Protein AF-A0A7W1UMK0-F1 (afdb_monomer)

Radius of gyration: 48.22 Å; Cα contacts (8 Å, |Δi|>4): 478; chains: 1; bounding box: 108×52×134 Å

Mean predicted aligned error: 12.96 Å

Foldseek 3Di:
DDPDPPCPPVPDFFKAKFKEWAQDPVRFTWIWIWIWGDDPPDIDTPDTDTGDRDLVCCLVVFALLHAYQYEYHYPQKDKDFDFDDPPQDPVNVVCRRPNPDDPVQKWWWWFDDPDPRTIIIIGGCVSVVVVVVSQVVPSSYQHQFYAYDLQLLLQQLVQFDVVCCDPQWHFADQWIFRHDPSHTPDTDGHPDGDVVRWTGGHNDIDRRRHSSSVSSRVCSVDVDDGTTGPDPVSNVSNVVSVVVVVCVVVVVVVVVVVVVVVVVVVVVVVVVVVVVVVVVVVVVVVVVVVVVVVVVVVVVVVVVVVCVVVCVPPDPPVVVVVVVVCVPDDPVDDDPDDDDDD

Structure (mmCIF, N/CA/C/O backbone):
data_AF-A0A7W1UMK0-F1
#
_entry.id   AF-A0A7W1UMK0-F1
#
loop_
_atom_site.group_PDB
_atom_site.id
_atom_site.type_symbol
_atom_site.label_atom_id
_atom_site.label_alt_id
_atom_site.label_comp_id
_atom_site.label_asym_id
_atom_site.label_entity_id
_atom_site.label_seq_id
_atom_site.pdbx_PDB_ins_code
_atom_site.Cartn_x
_atom_site.Cartn_y
_atom_site.Cartn_z
_atom_site.occupancy
_atom_site.B_iso_or_equiv
_atom_site.auth_seq_id
_atom_site.auth_comp_id
_atom_site.auth_asym_id
_atom_site.auth_atom_id
_atom_site.pdbx_PDB_model_num
ATOM 1 N N . MET A 1 1 ? 7.887 -1.083 35.409 1.00 33.62 1 MET A N 1
ATOM 2 C CA . MET A 1 1 ? 8.199 -2.190 34.476 1.00 33.62 1 MET A CA 1
ATOM 3 C C . MET A 1 1 ? 7.516 -1.985 33.112 1.00 33.62 1 MET A C 1
ATOM 5 O O . MET A 1 1 ? 6.963 -2.918 32.557 1.00 33.62 1 MET A O 1
ATOM 9 N N . PHE A 1 2 ? 7.590 -0.778 32.535 1.00 32.59 2 PHE A N 1
ATOM 10 C CA . PHE A 1 2 ? 7.133 -0.490 31.167 1.00 32.59 2 PHE A CA 1
ATOM 11 C C . PHE A 1 2 ? 8.253 0.274 30.460 1.00 32.59 2 PHE A C 1
ATOM 13 O O . PHE A 1 2 ? 8.295 1.499 30.462 1.00 32.59 2 PHE A O 1
ATOM 20 N N . LYS A 1 3 ? 9.247 -0.470 29.968 1.00 33.94 3 LYS A N 1
ATOM 21 C CA . LYS A 1 3 ? 10.372 0.080 29.209 1.00 33.94 3 LYS A CA 1
ATOM 22 C C . LYS A 1 3 ? 9.951 0.137 27.739 1.00 33.94 3 LYS A C 1
ATOM 24 O O . LYS A 1 3 ? 9.715 -0.903 27.139 1.00 33.94 3 LYS A O 1
ATOM 29 N N . ASN A 1 4 ? 9.850 1.354 27.208 1.00 32.12 4 ASN A N 1
ATOM 30 C CA . ASN A 1 4 ? 9.897 1.719 25.789 1.00 32.12 4 ASN A CA 1
ATOM 31 C C . ASN A 1 4 ? 9.200 0.763 24.810 1.00 32.12 4 ASN A C 1
ATOM 33 O O . ASN A 1 4 ? 9.850 0.078 24.020 1.00 32.12 4 ASN A O 1
ATOM 37 N N . ILE A 1 5 ? 7.868 0.806 24.775 1.00 32.81 5 ILE A N 1
ATOM 38 C CA . ILE A 1 5 ? 7.133 0.381 23.582 1.00 32.81 5 ILE A CA 1
ATOM 39 C C . ILE A 1 5 ? 7.419 1.439 22.509 1.00 32.81 5 ILE A C 1
ATOM 41 O O . ILE A 1 5 ? 6.863 2.533 22.538 1.00 32.81 5 ILE A O 1
ATOM 45 N N . ARG A 1 6 ? 8.342 1.156 21.582 1.00 30.22 6 ARG A N 1
ATOM 46 C CA . ARG A 1 6 ? 8.510 1.969 20.368 1.00 30.22 6 ARG A CA 1
ATOM 47 C C . ARG A 1 6 ? 7.254 1.782 19.510 1.00 30.22 6 ARG A C 1
ATOM 49 O O . ARG A 1 6 ? 7.120 0.786 18.802 1.00 30.22 6 ARG A O 1
ATOM 56 N N . PHE A 1 7 ? 6.322 2.731 19.606 1.00 37.19 7 PHE A N 1
ATOM 57 C CA . PHE A 1 7 ? 5.025 2.713 18.913 1.00 37.19 7 PHE A CA 1
ATOM 58 C C . PHE A 1 7 ? 5.133 2.751 17.377 1.00 37.19 7 PHE A C 1
ATOM 60 O O . PHE A 1 7 ? 4.144 2.502 16.691 1.00 37.19 7 PHE A O 1
ATOM 67 N N . GLU A 1 8 ? 6.320 3.009 16.822 1.00 37.50 8 GLU A N 1
ATOM 68 C CA . GLU A 1 8 ? 6.569 3.032 15.373 1.00 37.50 8 GLU A CA 1
ATOM 69 C C . GLU A 1 8 ? 6.261 1.689 14.688 1.00 37.50 8 GLU A C 1
ATOM 71 O O . GLU A 1 8 ? 5.854 1.676 13.531 1.00 37.50 8 GLU A O 1
ATOM 76 N N . ASN A 1 9 ? 6.329 0.572 15.422 1.00 37.31 9 ASN A N 1
ATOM 77 C CA . ASN A 1 9 ? 6.042 -0.769 14.898 1.00 37.31 9 ASN A CA 1
ATOM 78 C C . ASN A 1 9 ? 4.580 -1.230 15.039 1.00 37.31 9 ASN A C 1
ATOM 80 O O . ASN A 1 9 ? 4.256 -2.342 14.621 1.00 37.31 9 ASN A O 1
ATOM 84 N N . ILE A 1 10 ? 3.692 -0.427 15.638 1.00 35.84 10 ILE A N 1
ATOM 85 C CA . ILE A 1 10 ? 2.306 -0.850 15.927 1.00 35.84 10 ILE A CA 1
ATOM 86 C C . ILE A 1 10 ? 1.398 -0.717 14.699 1.00 35.84 10 ILE A C 1
ATOM 88 O O . ILE A 1 10 ? 0.437 -1.470 14.556 1.00 35.84 10 ILE A O 1
ATOM 92 N N . ILE A 1 11 ? 1.737 0.166 13.760 1.00 50.00 11 ILE A N 1
ATOM 93 C CA . ILE A 1 11 ? 0.988 0.344 12.512 1.00 50.00 11 ILE A CA 1
ATOM 94 C C . ILE A 1 11 ? 1.704 -0.420 11.395 1.00 50.00 11 ILE A C 1
ATOM 96 O O . ILE A 1 11 ? 2.159 0.150 10.407 1.00 50.00 11 ILE A O 1
ATOM 100 N N . LYS A 1 12 ? 1.844 -1.738 11.567 1.00 65.50 12 LYS A N 1
ATOM 101 C CA . LYS A 1 12 ? 2.184 -2.606 10.438 1.00 65.50 12 LYS A CA 1
ATOM 102 C C . LYS A 1 12 ? 0.919 -2.818 9.627 1.00 65.50 12 LYS A C 1
ATOM 104 O O . LYS A 1 12 ? -0.041 -3.432 10.094 1.00 65.50 12 LYS A O 1
ATOM 109 N N . VAL A 1 13 ? 0.926 -2.276 8.416 1.00 76.25 13 VAL A N 1
ATOM 110 C CA . VAL A 1 13 ? -0.123 -2.505 7.427 1.00 76.25 13 VAL A CA 1
ATOM 111 C C . VAL A 1 13 ? -0.305 -4.018 7.255 1.00 76.25 13 VAL A C 1
ATOM 113 O O . VAL A 1 13 ? 0.677 -4.749 7.143 1.00 76.25 13 VAL A O 1
ATOM 116 N N . LYS A 1 14 ? -1.553 -4.501 7.299 1.00 87.12 14 LYS A N 1
ATOM 117 C CA . LYS A 1 14 ? -1.876 -5.935 7.154 1.00 87.12 14 LYS A CA 1
ATOM 118 C C . LYS A 1 14 ? -2.198 -6.336 5.719 1.00 87.12 14 LYS A C 1
ATOM 120 O O . LYS A 1 14 ? -2.004 -7.490 5.363 1.00 87.12 14 LYS A O 1
ATOM 125 N N . ARG A 1 15 ? -2.720 -5.407 4.924 1.00 91.38 15 ARG A N 1
ATOM 126 C CA . ARG A 1 15 ? -3.126 -5.606 3.533 1.00 91.38 15 ARG A CA 1
ATOM 127 C C . ARG A 1 15 ? -2.617 -4.445 2.704 1.00 91.38 15 ARG A C 1
ATOM 129 O O . ARG A 1 15 ? -2.769 -3.317 3.152 1.00 91.38 15 ARG A O 1
ATOM 136 N N . VAL A 1 16 ? -2.044 -4.710 1.541 1.00 92.06 16 VAL A N 1
ATOM 137 C CA . VAL A 1 16 ? -1.560 -3.686 0.608 1.00 92.06 16 VAL A CA 1
ATOM 138 C C . VAL A 1 16 ? -2.039 -4.066 -0.780 1.00 92.06 16 VAL A C 1
ATOM 140 O O . VAL A 1 16 ? -1.902 -5.222 -1.180 1.00 92.06 16 VAL A O 1
ATOM 143 N N . ALA A 1 17 ? -2.586 -3.098 -1.509 1.00 94.62 17 ALA A N 1
ATOM 144 C CA . ALA A 1 17 ? -2.876 -3.257 -2.925 1.00 94.62 17 ALA A CA 1
ATOM 145 C C . ALA A 1 17 ? -1.746 -2.634 -3.749 1.00 94.62 17 ALA A C 1
ATOM 147 O O . ALA A 1 17 ? -1.430 -1.458 -3.587 1.00 94.62 17 ALA A O 1
ATOM 148 N N . GLY A 1 18 ? -1.144 -3.417 -4.632 1.00 94.81 18 GLY A N 1
ATOM 149 C CA . GLY A 1 18 ? -0.269 -2.921 -5.684 1.00 94.81 18 GLY A CA 1
ATOM 150 C C . GLY A 1 18 ? -1.073 -2.807 -6.966 1.00 94.81 18 GLY A C 1
ATOM 151 O O . GLY A 1 18 ? -1.756 -3.758 -7.350 1.00 94.81 18 GLY A O 1
ATOM 152 N N . ILE A 1 19 ? -1.036 -1.637 -7.592 1.00 95.69 19 ILE A N 1
ATOM 153 C CA . ILE A 1 19 ? -1.780 -1.341 -8.814 1.00 95.69 19 ILE A CA 1
ATOM 154 C C . ILE A 1 19 ? -0.793 -0.869 -9.867 1.00 95.69 19 ILE A C 1
ATOM 156 O O . ILE A 1 19 ? 0.011 0.024 -9.614 1.00 95.69 19 ILE A O 1
ATOM 160 N N . GLU A 1 20 ? -0.880 -1.454 -11.049 1.00 95.94 20 GLU A N 1
ATOM 161 C CA . GLU A 1 20 ? -0.215 -0.976 -12.247 1.00 95.94 20 GLU A CA 1
ATOM 162 C C . GLU A 1 20 ? -1.258 -0.336 -13.163 1.00 95.94 20 GLU A C 1
ATOM 164 O O . GLU A 1 20 ? -2.298 -0.938 -13.424 1.00 95.94 20 GLU A O 1
ATOM 169 N N . ILE A 1 21 ? -0.974 0.869 -13.654 1.00 95.19 21 ILE A N 1
ATOM 170 C CA . ILE A 1 21 ? -1.725 1.499 -14.741 1.00 95.19 21 ILE A CA 1
ATOM 171 C C . ILE A 1 21 ? -0.778 1.628 -15.932 1.00 95.19 21 ILE A C 1
ATOM 173 O O . ILE A 1 21 ? 0.154 2.437 -15.915 1.00 95.19 21 ILE A O 1
ATOM 177 N N . CYS A 1 22 ? -1.021 0.816 -16.956 1.00 94.38 22 CYS A N 1
ATOM 178 C CA . CYS A 1 22 ? -0.279 0.817 -18.206 1.00 94.38 22 CYS A CA 1
ATOM 179 C C . CYS A 1 22 ? -0.936 1.788 -19.192 1.00 94.38 22 CYS A C 1
ATOM 181 O O . CYS A 1 22 ? -2.081 1.597 -19.598 1.00 94.38 22 CYS A O 1
ATOM 183 N N . LEU A 1 23 ? -0.216 2.844 -19.571 1.00 93.38 23 LEU A N 1
ATOM 184 C CA . LEU A 1 23 ? -0.674 3.850 -20.527 1.00 93.38 23 LEU A CA 1
ATOM 185 C C . LEU A 1 23 ? -0.532 3.324 -21.960 1.00 93.38 23 LEU A C 1
ATOM 187 O O . LEU A 1 23 ? 0.577 3.022 -22.414 1.00 93.38 23 LEU A O 1
ATOM 191 N N . LEU A 1 24 ? -1.647 3.246 -22.685 1.00 91.12 24 LEU A N 1
ATOM 192 C CA . LEU A 1 24 ? -1.711 2.643 -24.013 1.00 91.12 24 LEU A CA 1
ATOM 193 C C . LEU A 1 24 ? -1.481 3.669 -25.145 1.00 91.12 24 LEU A C 1
ATOM 195 O O . LEU A 1 24 ? -1.640 4.882 -24.958 1.00 91.12 24 LEU A O 1
ATOM 199 N N . PRO A 1 25 ? -1.091 3.222 -26.358 1.00 86.81 25 PRO A N 1
ATOM 200 C CA . PRO A 1 25 ? -0.833 4.112 -27.490 1.00 86.81 25 PRO A CA 1
ATOM 201 C C . PRO A 1 25 ? -2.015 4.957 -27.959 1.00 86.81 25 PRO A C 1
ATOM 203 O O . PRO A 1 25 ? -1.783 6.063 -28.459 1.00 86.81 25 PRO A O 1
ATOM 206 N N . ASP A 1 26 ? -3.229 4.443 -27.786 1.00 87.81 26 ASP A N 1
ATOM 207 C CA . ASP A 1 26 ? -4.511 5.053 -28.150 1.00 87.81 26 ASP A CA 1
ATOM 208 C C . ASP A 1 26 ? -4.985 6.128 -27.155 1.00 87.81 26 ASP A C 1
ATOM 210 O O . ASP A 1 26 ? -5.997 6.782 -27.393 1.00 87.81 26 ASP A O 1
ATOM 214 N N . GLY A 1 27 ? -4.237 6.349 -26.069 1.00 82.62 27 GLY A N 1
ATOM 215 C CA . GLY A 1 27 ? -4.595 7.281 -25.001 1.00 82.62 27 GLY A CA 1
ATOM 216 C C . GLY A 1 27 ? -5.472 6.663 -23.911 1.00 82.62 27 GLY A C 1
ATOM 217 O O . GLY A 1 27 ? -5.790 7.355 -22.946 1.00 82.62 27 GLY A O 1
ATOM 218 N N . GLY A 1 28 ? -5.834 5.383 -24.037 1.00 90.38 28 GLY A N 1
ATOM 219 C CA . GLY A 1 28 ? -6.449 4.610 -22.968 1.00 90.38 28 GLY A CA 1
ATOM 220 C C . GLY A 1 28 ? -5.427 4.121 -21.942 1.00 90.38 28 GLY A C 1
ATOM 221 O O . GLY A 1 28 ? -4.226 4.397 -22.019 1.00 90.38 28 GLY A O 1
ATOM 222 N N . TYR A 1 29 ? -5.916 3.355 -20.975 1.00 92.88 29 TYR A N 1
ATOM 223 C CA . TYR A 1 29 ? -5.080 2.673 -20.000 1.00 92.88 29 TYR A CA 1
ATOM 224 C C . TYR A 1 29 ? -5.616 1.273 -19.695 1.00 92.88 29 TYR A C 1
ATOM 226 O O . TYR A 1 29 ? -6.811 1.002 -19.814 1.00 92.88 29 TYR A O 1
ATOM 234 N N . GLU A 1 30 ? -4.712 0.393 -19.284 1.00 94.00 30 GLU A N 1
ATOM 235 C CA . GLU A 1 30 ? -5.010 -0.943 -18.779 1.00 94.00 30 GLU A CA 1
ATOM 236 C C . GLU A 1 30 ? -4.548 -1.031 -17.325 1.00 94.00 30 GLU A C 1
ATOM 238 O O . GLU A 1 30 ? -3.454 -0.578 -16.988 1.00 94.00 30 GLU A O 1
ATOM 243 N N . ILE A 1 31 ? -5.386 -1.584 -16.452 1.00 95.31 31 ILE A N 1
ATOM 244 C CA . ILE A 1 31 ? -5.128 -1.624 -15.016 1.00 95.31 31 ILE A CA 1
ATOM 245 C C . ILE A 1 31 ? -5.009 -3.069 -14.548 1.00 95.31 31 ILE A C 1
ATOM 247 O O . ILE A 1 31 ? -5.933 -3.872 -14.704 1.00 95.31 31 ILE A O 1
ATOM 251 N N . ASN A 1 32 ? -3.892 -3.356 -13.887 1.00 96.50 32 ASN A N 1
ATOM 252 C CA . ASN A 1 32 ? -3.608 -4.631 -13.244 1.00 96.50 32 ASN A CA 1
ATOM 253 C C . ASN A 1 32 ? -3.437 -4.415 -11.739 1.00 96.50 32 ASN A C 1
ATOM 255 O O . ASN A 1 32 ? -2.937 -3.382 -11.294 1.00 96.50 32 ASN A O 1
ATOM 259 N N . GLY A 1 33 ? -3.851 -5.382 -10.928 1.00 96.25 33 GLY A N 1
ATOM 260 C CA . GLY A 1 33 ? -3.873 -5.234 -9.481 1.00 96.25 33 GLY A CA 1
ATOM 261 C C . GLY A 1 33 ? -3.622 -6.536 -8.740 1.00 96.25 33 GLY A C 1
ATOM 262 O O . GLY A 1 33 ? -4.156 -7.591 -9.081 1.00 96.25 33 GLY A O 1
ATOM 263 N N . VAL A 1 34 ? -2.843 -6.442 -7.666 1.00 96.31 34 VAL A N 1
ATOM 264 C CA . VAL A 1 34 ? -2.589 -7.539 -6.730 1.00 96.31 34 VAL A CA 1
ATOM 265 C C . VAL A 1 34 ? -2.807 -7.038 -5.309 1.00 96.31 34 VAL A C 1
ATOM 267 O O . VAL A 1 34 ? -2.245 -6.025 -4.899 1.00 96.31 34 VAL A O 1
ATOM 270 N N . LEU A 1 35 ? -3.636 -7.748 -4.546 1.00 95.00 35 LEU A N 1
ATOM 271 C CA . LEU A 1 35 ? -3.872 -7.474 -3.136 1.00 95.00 35 LEU A CA 1
ATOM 272 C C . LEU A 1 35 ? -3.129 -8.521 -2.318 1.00 95.00 35 LEU A C 1
ATOM 274 O O . LEU A 1 35 ? -3.478 -9.702 -2.342 1.00 95.00 35 LEU A O 1
ATOM 278 N N . LEU A 1 36 ? -2.128 -8.068 -1.574 1.00 93.25 36 LEU A N 1
ATOM 279 C CA . LEU A 1 36 ? -1.335 -8.899 -0.685 1.00 93.25 36 LEU A CA 1
ATOM 280 C C . LEU A 1 36 ? -1.792 -8.723 0.757 1.00 93.25 36 LEU A C 1
ATOM 282 O O . LEU A 1 36 ? -2.108 -7.616 1.202 1.00 93.25 36 LEU A O 1
ATOM 286 N N . LYS A 1 37 ? -1.761 -9.815 1.516 1.00 92.38 37 LYS A N 1
ATOM 287 C CA . LYS A 1 37 ? -2.051 -9.829 2.945 1.00 92.38 37 LYS A CA 1
ATOM 288 C C . LYS A 1 37 ? -0.887 -10.447 3.703 1.00 92.38 37 LYS A C 1
ATOM 290 O O . LYS A 1 37 ? -0.399 -11.521 3.368 1.00 92.38 37 LYS A O 1
ATOM 295 N N . ARG A 1 38 ? -0.458 -9.756 4.754 1.00 87.31 38 ARG A N 1
ATOM 296 C CA . ARG A 1 38 ? 0.539 -10.234 5.706 1.00 87.31 38 ARG A CA 1
ATOM 297 C C . ARG A 1 38 ? -0.169 -10.923 6.868 1.00 87.31 38 ARG A C 1
ATOM 299 O O . ARG A 1 38 ? -0.950 -10.290 7.582 1.00 87.31 38 ARG A O 1
ATOM 306 N N . ASP A 1 39 ? 0.151 -12.192 7.088 1.00 86.19 39 ASP A N 1
ATOM 307 C CA . ASP A 1 39 ? -0.175 -12.914 8.317 1.00 86.19 39 ASP A CA 1
ATOM 308 C C . ASP A 1 39 ? 1.117 -13.352 9.007 1.00 86.19 39 ASP A C 1
ATOM 310 O O . ASP A 1 39 ? 1.913 -14.127 8.478 1.00 86.19 39 ASP A O 1
ATOM 314 N N . LYS A 1 40 ? 1.351 -12.795 10.198 1.00 79.94 40 LYS A N 1
ATOM 315 C CA . LYS A 1 40 ? 2.600 -12.939 10.960 1.00 79.94 40 LYS A CA 1
ATOM 316 C C . LYS A 1 40 ? 3.834 -12.606 10.103 1.00 79.94 40 LYS A C 1
ATOM 318 O O . LYS A 1 40 ? 4.084 -11.430 9.837 1.00 79.94 40 LYS A O 1
ATOM 323 N N . SER A 1 41 ? 4.613 -13.618 9.723 1.00 79.00 41 SER A N 1
ATOM 324 C CA . SER A 1 41 ? 5.843 -13.511 8.933 1.00 79.00 41 SER A CA 1
ATOM 325 C C . SER A 1 41 ? 5.656 -13.854 7.455 1.00 79.00 41 SER A C 1
ATOM 327 O O . SER A 1 41 ? 6.610 -13.724 6.696 1.00 79.00 41 SER A O 1
ATOM 329 N N . GLN A 1 42 ? 4.465 -14.287 7.041 1.00 81.75 42 GLN A N 1
ATOM 330 C CA . GLN A 1 42 ? 4.181 -14.687 5.666 1.00 81.75 42 GLN A CA 1
ATOM 331 C C . GLN A 1 42 ? 3.327 -13.635 4.960 1.00 81.75 42 GLN A C 1
ATOM 333 O O . GLN A 1 42 ? 2.500 -12.956 5.576 1.00 81.75 42 GLN A O 1
ATOM 338 N N . VAL A 1 43 ? 3.545 -13.495 3.656 1.00 87.56 43 VAL A N 1
ATOM 339 C CA . VAL A 1 43 ? 2.741 -12.659 2.763 1.00 87.56 43 VAL A CA 1
ATOM 340 C C . VAL A 1 43 ? 2.127 -13.579 1.722 1.00 87.56 43 VAL A C 1
ATOM 342 O O . VAL A 1 43 ? 2.834 -14.396 1.142 1.00 87.56 43 VAL A O 1
ATOM 345 N N . PHE A 1 44 ? 0.821 -13.463 1.513 1.00 89.56 44 PHE A N 1
ATOM 346 C CA . PHE A 1 44 ? 0.095 -14.235 0.512 1.00 89.56 44 PHE A CA 1
ATOM 347 C C . PHE A 1 44 ? -0.776 -13.322 -0.338 1.00 89.56 44 PHE A C 1
ATOM 349 O O . PHE A 1 44 ? -1.260 -12.283 0.130 1.00 89.56 44 PHE A O 1
ATOM 356 N N . THR A 1 45 ? -1.008 -13.735 -1.577 1.00 93.25 45 THR A N 1
ATOM 357 C CA . THR A 1 45 ? -1.943 -13.051 -2.462 1.00 93.25 45 THR A CA 1
ATOM 358 C C . THR A 1 45 ? -3.378 -13.393 -2.089 1.00 93.25 45 THR A C 1
ATOM 360 O O . THR A 1 45 ? -3.780 -14.552 -2.057 1.00 9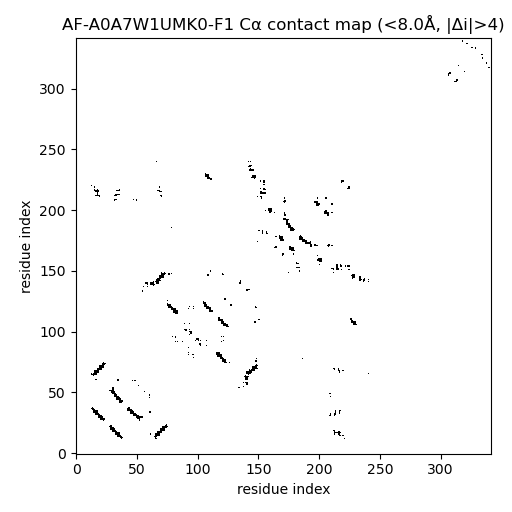3.25 45 THR A O 1
ATOM 363 N N . GLU A 1 46 ? -4.156 -12.361 -1.773 1.00 93.25 46 GLU A N 1
ATOM 364 C CA . GLU A 1 46 ? -5.570 -12.467 -1.410 1.00 93.25 46 GLU A CA 1
ATOM 365 C C . GLU A 1 46 ? -6.467 -12.311 -2.643 1.00 93.25 46 GLU A C 1
ATOM 367 O O . GLU A 1 46 ? -7.466 -13.019 -2.767 1.00 93.25 46 GLU A O 1
ATOM 372 N N . LYS A 1 47 ? -6.119 -11.397 -3.562 1.00 94.50 47 LYS A N 1
ATOM 373 C CA . LYS A 1 47 ? -6.849 -11.175 -4.820 1.00 94.50 47 LYS A CA 1
ATOM 374 C C . LYS A 1 47 ? -5.913 -10.737 -5.947 1.00 94.50 47 LYS A C 1
ATOM 376 O O . LYS A 1 47 ? -4.925 -10.047 -5.702 1.00 94.50 47 LYS A O 1
ATOM 381 N N . LYS A 1 48 ? -6.292 -11.073 -7.180 1.00 95.75 48 LYS A N 1
ATOM 382 C CA . LYS A 1 48 ? -5.672 -10.616 -8.431 1.00 95.75 48 LYS A CA 1
ATOM 383 C C . LYS A 1 48 ? -6.751 -10.042 -9.338 1.00 95.75 48 LYS A C 1
ATOM 385 O O . LYS A 1 48 ? -7.884 -10.521 -9.316 1.00 95.75 48 LYS A O 1
ATOM 390 N N . VAL A 1 49 ? -6.400 -9.033 -10.118 1.00 95.38 49 VAL A N 1
ATOM 391 C CA . VAL A 1 49 ? -7.232 -8.513 -11.197 1.00 95.38 49 VAL A CA 1
ATOM 392 C C . VAL A 1 49 ? -6.326 -8.048 -12.328 1.00 95.38 49 VAL A C 1
ATOM 394 O O . VAL A 1 49 ? -5.261 -7.493 -12.070 1.00 95.38 49 VAL A O 1
ATOM 397 N N . ALA A 1 50 ? -6.720 -8.301 -13.566 1.00 93.94 50 ALA A N 1
ATOM 398 C CA . ALA A 1 50 ? -5.958 -7.921 -14.745 1.00 93.94 50 ALA A CA 1
ATOM 399 C C . ALA A 1 50 ? -6.891 -7.289 -15.777 1.00 93.94 50 ALA A C 1
ATOM 401 O O . ALA A 1 50 ? -8.100 -7.532 -15.756 1.00 93.94 50 ALA A O 1
ATOM 402 N N . GLU A 1 51 ? -6.308 -6.497 -16.670 1.00 92.81 51 GLU A N 1
ATOM 403 C CA . GLU A 1 51 ? -6.955 -5.978 -17.878 1.00 92.81 51 GLU A CA 1
ATOM 404 C C . GLU A 1 51 ? -8.200 -5.100 -17.639 1.00 92.81 51 GLU A C 1
ATOM 406 O O . GLU A 1 51 ? -9.089 -5.001 -18.492 1.00 92.81 51 GLU A O 1
ATOM 411 N N . LEU A 1 52 ? -8.295 -4.430 -16.483 1.00 93.50 52 LEU A N 1
ATOM 412 C CA . LEU A 1 52 ? -9.397 -3.496 -16.246 1.00 93.50 52 LEU A CA 1
ATOM 413 C C . LEU A 1 52 ? -9.194 -2.221 -17.068 1.00 93.50 52 LEU A C 1
ATOM 415 O O . LEU A 1 52 ? -8.095 -1.677 -17.134 1.00 93.50 52 LEU A O 1
ATOM 419 N N . LYS A 1 53 ? -10.284 -1.703 -17.634 1.00 92.19 53 LYS A N 1
ATOM 420 C CA . LYS A 1 53 ? -10.280 -0.473 -18.447 1.00 92.19 53 LYS A CA 1
ATOM 421 C C . LYS A 1 53 ? -10.885 0.735 -17.736 1.00 92.19 53 LYS A C 1
ATOM 423 O O . LYS A 1 53 ? -10.832 1.842 -18.252 1.00 92.19 53 LYS A O 1
ATOM 428 N N . GLU A 1 54 ? -11.468 0.525 -16.559 1.00 90.25 54 GLU A N 1
ATOM 429 C CA . GLU A 1 54 ? -12.182 1.555 -15.807 1.00 90.25 54 GLU A CA 1
ATOM 430 C C . GLU A 1 54 ? -11.665 1.627 -14.370 1.00 90.25 54 GLU A C 1
ATOM 432 O O . GLU A 1 54 ? -11.726 0.645 -13.623 1.00 90.25 54 GLU A O 1
ATOM 437 N N . ILE A 1 55 ? -11.215 2.814 -13.948 1.00 87.75 55 ILE A N 1
ATOM 438 C CA . ILE A 1 55 ? -10.731 3.058 -12.579 1.00 87.75 55 ILE A CA 1
ATOM 439 C C . ILE A 1 55 ? -11.837 2.821 -11.540 1.00 87.75 55 ILE A C 1
ATOM 441 O O . ILE A 1 55 ? -11.560 2.363 -10.430 1.00 87.75 55 ILE A O 1
ATOM 445 N N . ALA A 1 56 ? -13.104 3.067 -11.885 1.00 87.06 56 ALA A N 1
ATOM 446 C CA . ALA A 1 56 ? -14.238 2.843 -10.988 1.00 87.06 56 ALA A CA 1
ATOM 447 C C . ALA A 1 56 ? -14.300 1.398 -10.450 1.00 87.06 56 ALA A C 1
ATOM 449 O O . ALA A 1 56 ? -14.610 1.186 -9.270 1.00 87.06 56 ALA A O 1
ATOM 450 N N . LEU A 1 57 ? -13.927 0.412 -11.275 1.00 88.62 57 LEU A N 1
ATOM 451 C CA . LEU A 1 57 ? -13.948 -1.008 -10.920 1.00 88.62 57 LEU A CA 1
ATOM 452 C C . LEU A 1 57 ? -12.924 -1.369 -9.834 1.00 88.62 57 LEU A C 1
ATOM 454 O O . LEU A 1 57 ? -13.146 -2.326 -9.089 1.00 88.62 57 LEU A O 1
ATOM 458 N N . LEU A 1 58 ? -11.866 -0.568 -9.647 1.00 88.31 58 LEU A N 1
ATOM 459 C CA . LEU A 1 58 ? -10.881 -0.777 -8.579 1.00 88.31 58 LEU A CA 1
ATOM 460 C C . LEU A 1 58 ? -11.495 -0.715 -7.175 1.00 88.31 58 LEU A C 1
ATOM 462 O O . LEU A 1 58 ? -10.982 -1.361 -6.263 1.00 88.31 58 LEU A O 1
ATOM 466 N N . SER A 1 59 ? -12.616 -0.006 -6.988 1.00 85.06 59 SER A N 1
ATOM 467 C CA . SER A 1 59 ? -13.326 0.029 -5.696 1.00 85.06 59 SER A CA 1
ATOM 468 C C . SER A 1 59 ? -13.834 -1.340 -5.236 1.00 85.06 59 SER A C 1
ATOM 470 O O . SER A 1 59 ? -13.990 -1.565 -4.039 1.00 85.06 59 SER A O 1
ATOM 472 N N . THR A 1 60 ? -14.081 -2.262 -6.169 1.00 87.38 60 THR A N 1
ATOM 473 C CA . THR A 1 60 ? -14.518 -3.633 -5.858 1.00 87.38 60 THR A CA 1
ATOM 474 C C . THR A 1 60 ? -13.349 -4.531 -5.438 1.00 87.38 60 THR A C 1
ATOM 476 O O . THR A 1 60 ? -13.528 -5.544 -4.751 1.00 87.38 60 THR A O 1
ATOM 479 N N . PHE A 1 61 ? -12.135 -4.139 -5.827 1.00 89.25 61 PHE A N 1
ATOM 480 C CA . PHE A 1 61 ? -10.900 -4.866 -5.583 1.00 89.25 61 PHE A CA 1
ATOM 481 C C . PHE A 1 61 ? -10.205 -4.407 -4.293 1.00 89.25 61 PHE A C 1
ATOM 483 O O . PHE A 1 61 ? -9.812 -5.244 -3.476 1.00 89.25 61 PHE A O 1
ATOM 490 N N . VAL A 1 62 ? -10.092 -3.088 -4.096 1.00 88.62 62 VAL A N 1
ATOM 491 C CA . VAL A 1 62 ? -9.348 -2.454 -2.997 1.00 88.62 62 VAL A CA 1
ATOM 492 C C . VAL A 1 62 ? -10.240 -2.229 -1.771 1.00 88.62 62 VAL A C 1
ATOM 494 O O . VAL A 1 62 ? -11.315 -1.643 -1.860 1.00 88.62 62 VAL A O 1
ATOM 497 N N . ASP A 1 63 ? -9.769 -2.655 -0.596 1.00 84.06 63 ASP A N 1
ATOM 498 C CA . ASP A 1 63 ? -10.411 -2.354 0.692 1.00 84.06 63 ASP A CA 1
ATOM 499 C C . ASP A 1 63 ? -10.046 -0.922 1.149 1.00 84.06 63 ASP A C 1
ATOM 501 O O . ASP A 1 63 ? -8.854 -0.603 1.166 1.00 84.06 63 ASP A O 1
ATOM 505 N N . PRO A 1 64 ? -11.008 -0.093 1.611 1.00 82.50 64 PRO A N 1
ATOM 506 C CA . PRO A 1 64 ? -10.765 1.268 2.112 1.00 82.50 64 PRO A CA 1
ATOM 507 C C . PRO A 1 64 ? -9.720 1.406 3.229 1.00 82.50 64 PRO A C 1
ATOM 509 O O . PRO A 1 64 ? -9.286 2.510 3.545 1.00 82.50 64 PRO A O 1
ATOM 512 N N . LYS A 1 65 ? -9.347 0.317 3.906 1.00 82.00 65 LYS A N 1
ATOM 513 C CA . LYS A 1 65 ? -8.316 0.309 4.956 1.00 82.00 65 LYS A CA 1
ATOM 514 C C . LYS A 1 65 ? -6.928 -0.058 4.432 1.00 82.00 65 LYS A C 1
ATOM 516 O O . LYS A 1 65 ? -5.962 0.026 5.192 1.00 82.00 65 LYS A O 1
ATOM 521 N N . SER A 1 66 ? -6.824 -0.486 3.177 1.00 86.50 66 SER A N 1
ATOM 522 C CA . SER A 1 66 ? -5.569 -0.926 2.571 1.00 86.50 66 SER A CA 1
ATOM 523 C C . SER A 1 66 ? -4.918 0.237 1.820 1.00 86.50 66 SER A C 1
ATOM 525 O O . SER A 1 66 ? -5.579 0.855 0.986 1.00 86.50 66 SER A O 1
ATOM 527 N N . PRO A 1 67 ? -3.643 0.565 2.087 1.00 89.62 67 PRO A N 1
ATOM 528 C CA . PRO A 1 67 ? -2.908 1.479 1.232 1.00 89.62 67 PRO A CA 1
ATOM 529 C C . PRO A 1 67 ? -2.727 0.888 -0.163 1.00 89.62 67 PRO A C 1
ATOM 531 O O . PRO A 1 67 ? -2.644 -0.333 -0.345 1.00 89.62 67 PRO A O 1
ATOM 534 N N . VAL A 1 68 ? -2.624 1.797 -1.122 1.00 91.50 68 VAL A N 1
ATOM 535 C CA . VAL A 1 68 ? -2.383 1.508 -2.527 1.00 91.50 68 VAL A CA 1
ATOM 536 C C . VAL A 1 68 ? -0.997 2.016 -2.905 1.00 91.50 68 VAL A C 1
ATOM 538 O O . VAL A 1 68 ? -0.687 3.198 -2.721 1.00 91.50 68 VAL A O 1
ATOM 541 N N . VAL A 1 69 ? -0.176 1.120 -3.447 1.00 91.62 69 VAL A N 1
ATOM 542 C CA . VAL A 1 69 ? 1.071 1.460 -4.136 1.00 91.62 69 VAL A CA 1
ATOM 543 C C . VAL A 1 69 ? 0.785 1.447 -5.629 1.00 91.62 69 VAL A C 1
ATOM 545 O O . VAL A 1 69 ? 0.475 0.404 -6.201 1.00 91.62 69 VAL A O 1
ATOM 548 N N . LEU A 1 70 ? 0.853 2.620 -6.247 1.00 93.12 70 LEU A N 1
ATOM 549 C CA . LEU A 1 70 ? 0.603 2.803 -7.668 1.00 93.12 70 LEU A CA 1
ATOM 550 C C . LEU A 1 70 ? 1.918 2.730 -8.447 1.00 93.12 70 LEU A C 1
ATOM 552 O O . LEU A 1 70 ? 2.923 3.314 -8.049 1.00 93.12 70 LEU A O 1
ATOM 556 N N . THR A 1 71 ? 1.905 2.048 -9.582 1.00 93.81 71 THR A N 1
ATOM 557 C CA . THR A 1 71 ? 2.983 2.079 -10.569 1.00 93.81 71 THR A CA 1
ATOM 558 C C . THR A 1 71 ? 2.397 2.460 -11.919 1.00 93.81 71 THR A C 1
ATOM 560 O O . THR A 1 71 ? 1.411 1.875 -12.355 1.00 93.81 71 THR A O 1
ATOM 563 N N . LEU A 1 72 ? 2.984 3.451 -12.579 1.00 94.56 72 LEU A N 1
ATOM 564 C CA . LEU A 1 72 ? 2.626 3.837 -13.938 1.00 94.56 72 LEU A CA 1
ATOM 565 C C . LEU A 1 72 ? 3.647 3.247 -14.903 1.00 94.56 72 LEU A C 1
ATOM 567 O O . LEU A 1 72 ? 4.855 3.417 -14.715 1.00 94.56 72 LEU A O 1
ATOM 571 N N . THR A 1 73 ? 3.167 2.574 -15.939 1.00 93.25 73 THR A N 1
ATOM 572 C CA . THR A 1 73 ? 3.981 1.979 -17.006 1.00 93.25 73 THR A CA 1
ATOM 573 C C . THR A 1 73 ? 3.425 2.385 -18.374 1.00 93.25 73 THR A C 1
ATOM 575 O O . THR A 1 73 ? 2.413 3.079 -18.473 1.00 93.25 73 THR A O 1
ATOM 578 N N . GLY A 1 74 ? 4.113 2.009 -19.451 1.00 91.19 74 GLY A N 1
ATOM 579 C CA . GLY A 1 74 ? 3.642 2.249 -20.814 1.00 91.19 74 GLY A CA 1
ATOM 580 C C . GLY A 1 74 ? 4.057 3.598 -21.408 1.00 91.19 74 GLY A C 1
ATOM 581 O O . GLY A 1 74 ? 5.129 4.142 -21.126 1.00 91.19 74 GLY A O 1
ATOM 582 N N . LYS A 1 75 ? 3.229 4.105 -22.323 1.00 90.81 75 LYS A N 1
ATOM 583 C CA . LYS A 1 75 ? 3.560 5.234 -23.199 1.00 90.81 75 LYS A CA 1
ATOM 584 C C . LYS A 1 75 ? 3.699 6.548 -22.431 1.00 90.81 75 LYS A C 1
ATOM 586 O O . LYS A 1 75 ? 2.918 6.870 -21.546 1.00 90.81 75 LYS A O 1
ATOM 591 N N . GLY A 1 76 ? 4.666 7.363 -22.852 1.00 89.38 76 GLY A N 1
ATOM 592 C CA . GLY A 1 76 ? 4.886 8.709 -22.309 1.00 89.38 76 GLY A CA 1
ATOM 593 C C . GLY A 1 76 ? 5.817 8.754 -21.097 1.00 89.38 76 GLY A C 1
ATOM 594 O O . GLY A 1 76 ? 6.171 9.848 -20.658 1.00 89.38 76 GLY A O 1
ATOM 595 N N . ILE A 1 77 ? 6.261 7.595 -20.603 1.00 92.56 77 ILE A N 1
ATOM 596 C CA . ILE A 1 77 ? 7.293 7.488 -19.573 1.00 92.56 77 ILE A CA 1
ATOM 597 C C . ILE A 1 77 ? 8.643 7.265 -20.250 1.00 92.56 77 ILE A C 1
ATOM 599 O O . ILE A 1 77 ? 8.806 6.363 -21.069 1.00 92.56 77 ILE A O 1
ATOM 603 N N . ILE A 1 78 ? 9.625 8.095 -19.906 1.00 91.50 78 ILE A N 1
ATOM 604 C CA . ILE A 1 78 ? 10.991 7.993 -20.425 1.00 91.50 78 ILE A CA 1
ATOM 605 C C . ILE A 1 78 ? 11.898 7.505 -19.308 1.00 91.50 78 ILE A C 1
ATOM 607 O O . ILE A 1 78 ? 12.007 8.169 -18.280 1.00 91.50 78 ILE A O 1
ATOM 611 N N . HIS A 1 79 ? 12.585 6.387 -19.536 1.00 90.50 79 HIS A N 1
ATOM 612 C CA . HIS A 1 79 ? 13.608 5.848 -18.643 1.00 90.50 79 HIS A CA 1
ATOM 613 C C . HIS A 1 79 ? 14.991 6.090 -19.250 1.00 90.50 79 HIS A C 1
ATOM 615 O O . HIS A 1 79 ? 15.277 5.611 -20.347 1.00 90.50 79 HIS A O 1
ATOM 621 N N . ARG A 1 80 ? 15.867 6.822 -18.554 1.00 88.94 80 ARG A N 1
ATOM 622 C CA . ARG A 1 80 ? 17.227 7.096 -19.040 1.00 88.94 80 ARG A CA 1
ATOM 623 C C . ARG A 1 80 ? 18.260 6.912 -17.939 1.00 88.94 80 ARG A C 1
ATOM 625 O O . ARG A 1 80 ? 18.054 7.363 -16.814 1.00 88.94 80 ARG A O 1
ATOM 632 N N . LYS A 1 81 ? 19.392 6.290 -18.280 1.00 87.50 81 LYS A N 1
ATOM 633 C CA . LYS A 1 81 ? 20.579 6.283 -17.420 1.00 87.50 81 LYS A CA 1
ATOM 634 C C . LYS A 1 81 ? 21.260 7.642 -17.489 1.00 87.50 81 LYS A C 1
ATOM 636 O O . LYS A 1 81 ? 21.616 8.096 -18.575 1.00 87.50 81 LYS A O 1
ATOM 641 N N . VAL A 1 82 ? 21.456 8.276 -16.342 1.00 86.81 82 VAL A N 1
ATOM 642 C CA . VAL A 1 82 ? 22.155 9.558 -16.231 1.00 86.81 82 VAL A CA 1
ATOM 643 C C . VAL A 1 82 ? 23.110 9.542 -15.042 1.00 86.81 82 VAL A C 1
ATOM 645 O O . VAL A 1 82 ? 22.803 9.015 -13.971 1.00 86.81 82 VAL A O 1
ATOM 648 N N . SER A 1 83 ? 24.287 10.135 -15.222 1.00 84.19 83 SER A N 1
ATOM 649 C CA . SER A 1 83 ? 25.216 10.383 -14.119 1.00 84.19 83 SER A CA 1
ATOM 650 C C . SER A 1 83 ? 24.730 11.604 -13.344 1.00 84.19 83 SER A C 1
ATOM 652 O O . SER A 1 83 ? 24.714 12.717 -13.878 1.00 84.19 83 SER A O 1
ATOM 654 N N . VAL A 1 84 ? 24.293 11.382 -12.106 1.00 75.88 84 VAL A N 1
ATOM 655 C CA . VAL A 1 84 ? 23.786 12.423 -11.203 1.00 75.88 84 VAL A CA 1
ATOM 656 C C . VAL A 1 84 ? 24.823 12.662 -10.116 1.00 75.88 84 VAL A C 1
ATOM 658 O O . VAL A 1 84 ? 25.211 11.720 -9.429 1.00 75.88 84 VAL A O 1
ATOM 661 N N . SER A 1 85 ? 25.253 13.908 -9.964 1.00 75.81 85 SER A N 1
ATOM 662 C CA . SER A 1 85 ? 26.095 14.351 -8.852 1.00 75.81 85 SER A CA 1
ATOM 663 C C . SER A 1 85 ? 25.221 14.660 -7.633 1.00 75.81 85 SER A C 1
ATOM 665 O O . SER A 1 85 ? 24.067 15.053 -7.794 1.00 75.81 85 SER A O 1
ATOM 667 N N . GLU A 1 86 ? 25.749 14.537 -6.411 1.00 69.81 86 GLU A N 1
ATOM 668 C CA . GLU A 1 86 ? 24.979 14.811 -5.177 1.00 69.81 86 GLU A CA 1
ATOM 669 C C . GLU A 1 86 ? 24.371 16.225 -5.133 1.00 69.81 86 GLU A C 1
ATOM 671 O O . GLU A 1 86 ? 23.291 16.412 -4.581 1.00 69.81 86 GLU A O 1
ATOM 676 N N . ASN A 1 87 ? 25.019 17.198 -5.781 1.00 74.50 87 ASN A N 1
ATOM 677 C CA . ASN A 1 87 ? 24.580 18.595 -5.833 1.00 74.50 87 ASN A CA 1
ATOM 678 C C . ASN A 1 87 ? 23.704 18.942 -7.051 1.00 74.50 87 ASN A C 1
ATOM 680 O O . ASN A 1 87 ? 23.381 20.115 -7.251 1.00 74.50 87 ASN A O 1
ATOM 684 N N . ASP A 1 88 ? 23.341 17.974 -7.897 1.00 80.88 88 ASP A N 1
ATOM 685 C CA . ASP A 1 88 ? 22.489 18.265 -9.050 1.00 80.88 88 ASP A CA 1
ATOM 686 C C . ASP A 1 88 ? 21.069 18.634 -8.596 1.00 80.88 88 ASP A C 1
ATOM 688 O O . ASP A 1 88 ? 20.385 17.867 -7.916 1.00 80.88 88 ASP A O 1
ATOM 692 N N . SER A 1 89 ? 20.584 19.797 -9.037 1.00 84.62 89 SER A N 1
ATOM 693 C CA . SER A 1 89 ? 19.180 20.170 -8.864 1.00 84.62 89 SER A CA 1
ATOM 694 C C . SER A 1 89 ? 18.261 19.277 -9.709 1.00 84.62 89 SER A C 1
ATOM 696 O O . SER A 1 89 ? 18.669 18.719 -10.730 1.00 84.62 89 SER A O 1
ATOM 698 N N . LEU A 1 90 ? 16.977 19.186 -9.342 1.00 83.19 90 LEU A N 1
ATOM 699 C CA . LEU A 1 90 ? 15.984 18.437 -10.128 1.00 83.19 90 LEU A CA 1
ATOM 700 C C . LEU A 1 90 ? 15.901 18.917 -11.587 1.00 83.19 90 LEU A C 1
ATOM 702 O O . LEU A 1 90 ? 15.766 18.094 -12.488 1.00 83.19 90 LEU A O 1
ATOM 706 N N . GLN A 1 91 ? 16.055 20.223 -11.833 1.00 87.12 91 GLN A N 1
ATOM 707 C CA . GLN A 1 91 ? 16.110 20.7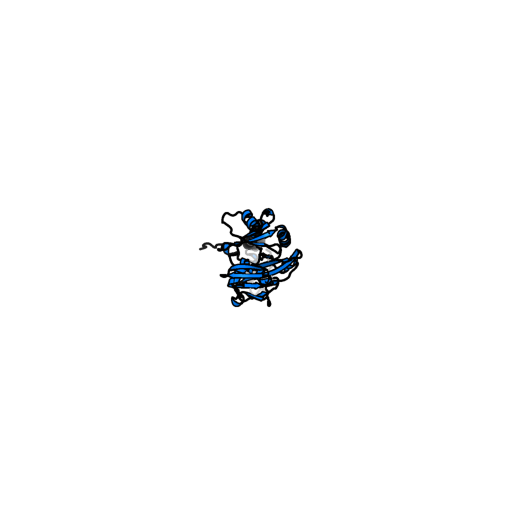88 -13.186 1.00 87.12 91 GLN A CA 1
ATOM 708 C C . GLN A 1 91 ? 17.359 20.323 -13.952 1.00 87.12 91 GLN A C 1
ATOM 710 O O . GLN A 1 91 ? 17.274 20.015 -15.140 1.00 87.12 91 GLN A O 1
ATOM 715 N N . ALA A 1 92 ? 18.519 20.248 -13.292 1.00 87.31 92 ALA A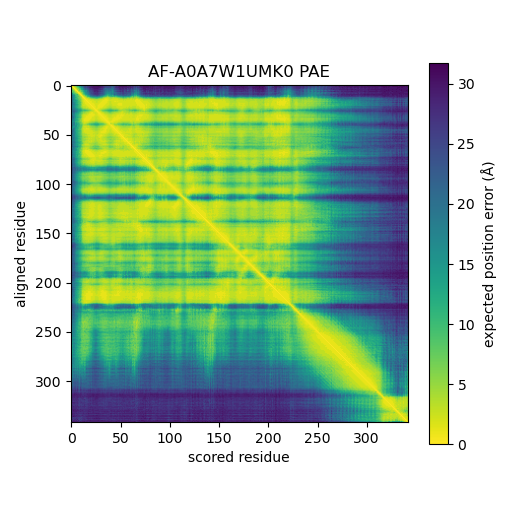 N 1
ATOM 716 C CA . ALA A 1 92 ? 19.738 19.741 -13.919 1.00 87.31 92 ALA A CA 1
ATOM 717 C C . ALA A 1 92 ? 19.588 18.261 -14.304 1.00 87.31 92 ALA A C 1
ATOM 719 O O . ALA A 1 92 ? 19.971 17.866 -15.405 1.00 87.31 92 ALA A O 1
ATOM 720 N N . ILE A 1 93 ? 18.967 17.460 -13.432 1.00 87.00 93 ILE A N 1
ATOM 721 C CA . ILE A 1 93 ? 18.641 16.056 -13.709 1.00 87.00 93 ILE A CA 1
ATOM 722 C C . ILE A 1 93 ? 17.659 15.949 -14.883 1.00 87.00 93 ILE A C 1
ATOM 724 O O . ILE A 1 93 ? 17.885 15.146 -15.788 1.00 87.00 93 ILE A O 1
ATOM 728 N N . LEU A 1 94 ? 16.612 16.781 -14.910 1.00 89.69 94 LEU A N 1
ATOM 729 C CA . LEU A 1 94 ? 15.648 16.821 -16.010 1.00 89.69 94 LEU A CA 1
ATOM 730 C C . LEU A 1 94 ? 16.330 17.114 -17.343 1.00 89.69 94 LEU A C 1
ATOM 732 O O . LEU A 1 94 ? 16.141 16.365 -18.293 1.00 89.69 94 LEU A O 1
ATOM 736 N N . ASN A 1 95 ? 17.176 18.144 -17.392 1.00 89.56 95 ASN A N 1
ATOM 737 C CA . ASN A 1 95 ? 17.871 18.562 -18.609 1.00 89.56 95 ASN A CA 1
ATOM 738 C C . ASN A 1 95 ? 18.811 17.480 -19.166 1.00 89.56 95 ASN A C 1
ATOM 740 O O . ASN A 1 95 ? 19.019 17.419 -20.377 1.00 89.56 95 ASN A O 1
ATOM 744 N N . LYS A 1 96 ? 19.351 16.601 -18.309 1.00 89.62 96 LYS A N 1
ATOM 745 C CA . LYS A 1 96 ? 20.140 15.430 -18.737 1.00 89.62 96 LYS A CA 1
ATOM 746 C C . LYS A 1 96 ? 19.282 14.364 -19.432 1.00 89.62 96 LYS A C 1
ATOM 748 O O . LYS A 1 96 ? 19.795 13.613 -20.260 1.00 89.62 96 LYS A O 1
ATOM 753 N N . VAL A 1 97 ? 17.988 14.284 -19.113 1.00 89.81 97 VAL A N 1
ATOM 754 C CA . VAL A 1 97 ? 17.041 13.339 -19.730 1.00 89.81 97 VAL A CA 1
ATOM 755 C C . VAL A 1 97 ? 16.345 13.962 -20.941 1.00 89.81 97 VAL A C 1
ATOM 757 O O . VAL A 1 97 ? 16.355 13.361 -22.016 1.00 89.81 97 VAL A O 1
ATOM 760 N N . LEU A 1 98 ? 15.793 15.163 -20.769 1.00 90.75 98 LEU A N 1
ATOM 761 C CA . LEU A 1 98 ? 15.047 15.960 -21.738 1.00 90.75 98 LEU A CA 1
ATOM 762 C C . LEU A 1 98 ? 15.589 17.402 -21.740 1.00 90.75 98 LEU A C 1
ATOM 764 O O . LEU A 1 98 ? 15.200 18.206 -20.890 1.00 90.75 98 LEU A O 1
ATOM 768 N N . PRO A 1 99 ? 16.483 17.749 -22.682 1.00 88.31 99 PRO A N 1
ATOM 769 C CA . PRO A 1 99 ? 17.006 19.106 -22.797 1.00 88.31 99 PRO A CA 1
ATOM 770 C C . PRO A 1 99 ? 15.884 20.132 -22.997 1.00 88.31 99 PRO A C 1
ATOM 772 O O . PRO A 1 99 ? 14.942 19.882 -23.747 1.00 88.31 99 PRO A O 1
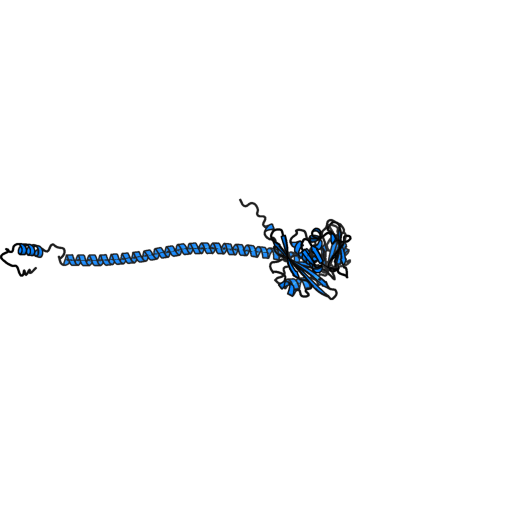ATOM 775 N N . ASN A 1 100 ? 16.012 21.301 -22.363 1.00 87.62 100 ASN A N 1
ATOM 776 C CA . ASN A 1 100 ? 15.064 22.424 -22.442 1.00 87.62 100 ASN A CA 1
ATOM 777 C C . ASN A 1 100 ? 13.651 22.141 -21.891 1.00 87.62 100 ASN A C 1
ATOM 779 O O . ASN A 1 100 ? 12.728 22.903 -22.173 1.00 87.62 100 ASN A O 1
ATOM 783 N N . ALA A 1 101 ? 13.455 21.073 -21.113 1.00 90.75 101 ALA A N 1
ATOM 784 C CA . ALA A 1 101 ? 12.171 20.797 -20.474 1.00 90.75 101 ALA A CA 1
ATOM 785 C C . ALA A 1 101 ? 11.966 21.652 -19.212 1.00 90.75 101 ALA A C 1
ATOM 787 O O . ALA A 1 101 ? 12.892 21.870 -18.430 1.00 90.75 101 ALA A O 1
ATOM 788 N N . ASN A 1 102 ? 10.732 22.105 -18.992 1.00 90.12 102 ASN A N 1
ATOM 789 C CA . ASN A 1 102 ? 10.351 22.850 -17.794 1.00 90.12 102 ASN A CA 1
ATOM 790 C C . ASN A 1 102 ? 10.017 21.888 -16.641 1.00 90.12 102 ASN A C 1
ATOM 792 O O . ASN A 1 102 ? 9.104 21.079 -16.779 1.00 90.12 102 ASN A O 1
ATOM 796 N N . ILE A 1 103 ? 10.697 21.990 -15.494 1.00 88.38 103 ILE A N 1
ATOM 797 C CA . ILE A 1 103 ? 10.427 21.158 -14.307 1.00 88.38 103 ILE A CA 1
ATOM 798 C C . ILE A 1 103 ? 8.965 21.195 -13.847 1.00 88.38 103 ILE A C 1
ATOM 800 O O . ILE A 1 103 ? 8.449 20.190 -13.356 1.00 88.38 103 ILE A O 1
ATOM 804 N N . ASP A 1 104 ? 8.268 22.310 -14.056 1.00 89.88 104 ASP A N 1
ATOM 805 C CA . ASP A 1 104 ? 6.886 22.465 -13.605 1.00 89.88 104 ASP A CA 1
ATOM 806 C C . ASP A 1 104 ? 5.896 21.600 -14.390 1.00 89.88 104 ASP A C 1
ATOM 808 O O . ASP A 1 104 ? 4.811 21.315 -13.886 1.00 89.88 104 ASP A O 1
ATOM 812 N N . GLU A 1 105 ? 6.275 21.110 -15.571 1.00 91.62 105 GLU A N 1
ATOM 813 C CA . GLU A 1 105 ? 5.433 20.268 -16.426 1.00 91.62 105 GLU A CA 1
ATOM 814 C C . GLU A 1 105 ? 5.670 18.768 -16.234 1.00 91.62 105 GLU A C 1
ATOM 816 O O . GLU A 1 105 ? 4.923 17.955 -16.786 1.00 91.62 105 GLU A O 1
ATOM 821 N N . PHE A 1 106 ? 6.698 18.375 -15.476 1.00 92.06 106 PHE A N 1
ATOM 822 C CA . PHE A 1 106 ? 7.129 16.984 -15.394 1.00 92.06 106 PHE A CA 1
ATOM 823 C C . PHE A 1 106 ? 7.219 16.474 -13.961 1.00 92.06 106 PHE A C 1
ATOM 825 O O . PHE A 1 106 ? 7.623 17.164 -13.028 1.00 92.06 106 PHE A O 1
ATOM 832 N N . TYR A 1 107 ? 6.878 15.203 -13.814 1.00 91.50 107 TYR A N 1
ATOM 833 C CA . TYR A 1 107 ? 7.250 14.402 -12.669 1.00 91.50 107 TYR A CA 1
ATOM 834 C C . TYR A 1 107 ? 8.568 13.697 -12.947 1.00 91.50 107 TYR A C 1
ATOM 836 O O . TYR A 1 107 ? 8.784 13.145 -14.029 1.00 91.50 107 TYR A O 1
ATOM 844 N N . ILE A 1 108 ? 9.442 13.715 -11.944 1.00 89.75 108 ILE A N 1
ATOM 845 C CA . ILE A 1 108 ? 10.765 13.105 -12.004 1.00 89.75 108 ILE A CA 1
ATOM 846 C C . ILE A 1 108 ? 10.887 12.104 -10.875 1.00 89.75 108 ILE A C 1
ATOM 848 O O . ILE A 1 108 ? 10.558 12.390 -9.720 1.00 89.75 108 ILE A O 1
ATOM 852 N N . GLN A 1 109 ? 11.411 10.945 -11.233 1.00 88.94 109 GLN A N 1
ATOM 853 C CA . GLN A 1 109 ? 11.707 9.868 -10.320 1.00 88.94 109 GLN A CA 1
ATOM 854 C C . GLN A 1 109 ? 13.146 9.410 -10.515 1.00 88.94 109 GLN A C 1
ATOM 856 O O . GLN A 1 109 ? 13.523 8.959 -11.596 1.00 88.94 109 GLN A O 1
ATOM 861 N N . LYS A 1 110 ? 13.943 9.499 -9.452 1.00 85.81 110 LYS A N 1
ATOM 862 C CA . LYS A 1 110 ? 15.297 8.946 -9.400 1.00 85.81 110 LYS A CA 1
ATOM 863 C C . LYS A 1 110 ? 15.241 7.589 -8.713 1.00 85.81 110 LYS A C 1
ATOM 865 O O . LYS A 1 110 ? 14.796 7.518 -7.574 1.00 85.81 110 LYS A O 1
ATOM 870 N N . GLN A 1 111 ? 15.711 6.543 -9.380 1.00 79.25 111 GLN A N 1
ATOM 871 C CA . GLN A 1 111 ? 15.944 5.259 -8.724 1.00 79.25 111 GLN A CA 1
ATOM 872 C C . GLN A 1 111 ? 17.194 5.371 -7.852 1.00 79.25 111 GLN A C 1
ATOM 874 O O . GLN A 1 111 ? 18.232 5.832 -8.337 1.00 79.25 111 GLN A O 1
ATOM 879 N N . GLU A 1 112 ? 17.110 4.984 -6.579 1.00 66.19 112 GLU A N 1
ATOM 880 C CA . GLU A 1 112 ? 18.320 4.868 -5.764 1.00 66.19 112 GLU A CA 1
ATOM 881 C C . GLU A 1 112 ? 19.050 3.565 -6.092 1.00 66.19 112 GLU A C 1
ATOM 883 O O . GLU A 1 112 ? 18.458 2.545 -6.446 1.00 66.19 112 GLU A O 1
ATOM 888 N N . GLY A 1 113 ? 20.368 3.618 -5.985 1.00 62.69 113 GLY A N 1
ATOM 889 C CA . GLY A 1 113 ? 21.264 2.489 -6.146 1.00 62.69 113 GLY A CA 1
ATOM 890 C C . GLY A 1 113 ? 22.680 2.917 -5.780 1.00 62.69 113 GLY A C 1
ATOM 891 O O . GLY A 1 113 ? 22.932 4.096 -5.543 1.00 62.69 113 GLY A O 1
ATOM 892 N N . ASP A 1 114 ? 23.603 1.961 -5.763 1.00 54.91 114 ASP A N 1
ATOM 893 C CA . ASP A 1 114 ? 25.025 2.222 -5.489 1.00 54.91 114 ASP A CA 1
ATOM 894 C C . ASP A 1 114 ? 25.826 2.460 -6.782 1.00 54.91 114 ASP A C 1
ATOM 896 O O . ASP A 1 114 ? 26.972 2.900 -6.749 1.00 54.91 114 ASP A O 1
ATOM 900 N N . ALA A 1 115 ? 25.227 2.161 -7.940 1.00 57.16 115 ALA A N 1
ATOM 901 C CA . ALA A 1 115 ? 25.884 2.210 -9.239 1.00 57.16 115 ALA A CA 1
ATOM 902 C C . ALA A 1 115 ? 25.549 3.504 -9.994 1.00 57.16 115 ALA A C 1
ATOM 904 O O . ALA A 1 115 ? 24.387 3.788 -10.285 1.00 57.16 115 ALA A O 1
ATOM 905 N N . ILE A 1 116 ? 26.585 4.259 -10.359 1.00 62.03 116 ILE A N 1
ATOM 906 C CA . ILE A 1 116 ? 26.510 5.365 -11.319 1.00 62.03 116 ILE A CA 1
ATOM 907 C C . ILE A 1 116 ? 26.773 4.771 -12.712 1.00 62.03 116 ILE A C 1
ATOM 909 O O . ILE A 1 116 ? 27.768 4.061 -12.872 1.00 62.03 116 ILE A O 1
ATOM 913 N N . PRO A 1 117 ? 25.954 5.060 -13.741 1.00 72.12 117 PRO A N 1
ATOM 914 C CA . PRO A 1 117 ? 24.817 5.991 -13.776 1.00 72.12 117 PRO A CA 1
ATOM 915 C C . PRO A 1 117 ? 23.498 5.426 -13.211 1.00 72.12 117 PRO A C 1
ATOM 917 O O . PRO A 1 117 ? 23.216 4.237 -13.339 1.00 72.12 117 PRO A O 1
ATOM 920 N N . PHE A 1 118 ? 22.645 6.311 -12.679 1.00 78.56 118 PHE A N 1
ATOM 921 C CA . PHE A 1 118 ? 21.320 5.970 -12.138 1.00 78.56 118 PHE A CA 1
ATOM 922 C C . PHE A 1 118 ? 20.228 6.042 -13.201 1.00 78.56 118 PHE A C 1
ATOM 924 O O . PHE A 1 118 ? 20.322 6.827 -14.147 1.00 78.56 118 PHE A O 1
ATOM 931 N N . TYR A 1 119 ? 19.139 5.302 -12.995 1.00 85.38 119 TYR A N 1
ATOM 932 C CA . TYR A 1 119 ? 17.921 5.494 -13.774 1.00 85.38 119 TYR A CA 1
ATOM 933 C C . TYR A 1 119 ? 17.125 6.693 -13.284 1.00 85.38 119 TYR A C 1
ATOM 935 O O . TYR A 1 119 ? 16.751 6.785 -12.113 1.00 85.38 119 TYR A O 1
ATOM 943 N N . VAL A 1 120 ? 16.800 7.571 -14.225 1.00 88.50 120 VAL A N 1
ATOM 944 C CA . VAL A 1 120 ? 15.823 8.633 -14.032 1.00 88.50 120 VAL A CA 1
ATOM 945 C C . VAL A 1 120 ? 14.646 8.372 -14.955 1.00 88.50 120 VAL A C 1
ATOM 947 O O . VAL A 1 120 ? 14.814 8.147 -16.155 1.00 88.50 120 VAL A O 1
ATOM 950 N N . SER A 1 121 ? 13.459 8.376 -14.358 1.00 91.31 121 SER A N 1
ATOM 951 C CA . SER A 1 121 ? 12.189 8.240 -15.057 1.00 91.31 121 SER A CA 1
ATOM 952 C C . SER A 1 121 ? 11.464 9.573 -15.058 1.00 91.31 121 SER A C 1
ATOM 954 O O . SER A 1 121 ? 11.397 10.243 -14.025 1.00 91.31 121 SER A O 1
ATOM 956 N N . VAL A 1 122 ? 10.944 9.960 -16.218 1.00 93.00 122 VAL A N 1
ATOM 957 C CA . VAL A 1 122 ? 10.274 11.246 -16.415 1.00 93.00 122 VAL A CA 1
ATOM 958 C C . VAL A 1 122 ? 8.950 11.028 -17.138 1.00 93.00 122 VAL A C 1
ATOM 960 O O . VAL A 1 122 ? 8.893 10.275 -18.109 1.00 93.00 122 VAL A O 1
ATOM 963 N N . ILE A 1 123 ? 7.897 11.700 -16.673 1.00 93.75 123 ILE A N 1
ATOM 964 C CA . ILE A 1 123 ? 6.570 11.735 -17.306 1.00 93.75 123 ILE A CA 1
ATOM 965 C C . ILE A 1 123 ? 5.975 13.139 -17.172 1.00 93.75 123 ILE A C 1
ATOM 967 O O . ILE A 1 123 ? 6.275 13.858 -16.218 1.00 93.75 123 ILE A O 1
ATOM 971 N N . ARG A 1 124 ? 5.132 13.551 -18.122 1.00 92.94 124 ARG A N 1
ATOM 972 C CA . ARG A 1 124 ? 4.395 14.820 -18.036 1.00 92.94 124 ARG A CA 1
ATOM 973 C C . ARG A 1 124 ? 3.330 14.756 -16.942 1.00 92.94 124 ARG A C 1
ATOM 975 O O . ARG A 1 124 ? 2.589 13.778 -16.865 1.00 92.94 124 ARG A O 1
ATOM 982 N N . LYS A 1 125 ? 3.192 15.824 -16.154 1.00 92.06 125 LYS A N 1
ATOM 983 C CA . LYS A 1 125 ? 2.133 15.955 -15.138 1.00 92.06 125 LYS A CA 1
ATOM 984 C C . LYS A 1 125 ? 0.739 15.847 -15.752 1.00 92.06 125 LYS A C 1
ATOM 986 O O . LYS A 1 125 ? -0.094 15.121 -15.233 1.00 92.06 125 LYS A O 1
ATOM 991 N N . SER A 1 126 ? 0.536 16.417 -16.942 1.00 92.31 126 SER A N 1
ATOM 992 C CA . SER A 1 126 ? -0.729 16.319 -17.686 1.00 92.31 126 SER A CA 1
ATOM 993 C C . SER A 1 126 ? -1.171 14.889 -18.023 1.00 92.31 126 SER A C 1
ATOM 995 O O . SER A 1 126 ? -2.349 14.676 -18.292 1.00 92.31 126 SER A O 1
ATOM 997 N N . SER A 1 127 ? -0.261 13.909 -18.008 1.00 91.31 127 SER A N 1
ATOM 998 C CA . SER A 1 127 ? -0.594 12.490 -18.191 1.00 91.31 127 SER A CA 1
ATOM 999 C C . SER A 1 127 ? -0.936 11.780 -16.878 1.00 91.31 127 SER A C 1
ATOM 1001 O O . SER A 1 127 ? -1.618 10.763 -16.900 1.00 91.31 127 SER A O 1
ATOM 1003 N N . VAL A 1 128 ? -0.460 12.292 -15.742 1.00 89.62 128 VAL A N 1
ATOM 1004 C CA . VAL A 1 128 ? -0.586 11.654 -14.422 1.00 89.62 128 VAL A CA 1
ATOM 1005 C C . VAL A 1 128 ? -1.713 12.275 -13.604 1.00 89.62 128 VAL A C 1
ATOM 1007 O O . VAL A 1 128 ? -2.488 11.546 -12.990 1.00 89.62 128 VAL A O 1
ATOM 1010 N N . ASP A 1 129 ? -1.821 13.603 -13.613 1.00 89.31 129 ASP A N 1
ATOM 1011 C CA . ASP A 1 129 ? -2.770 14.354 -12.791 1.00 89.31 129 ASP A CA 1
ATOM 1012 C C . ASP A 1 129 ? -4.221 13.897 -13.006 1.00 89.31 129 ASP A C 1
ATOM 1014 O O . ASP A 1 129 ? -4.875 13.608 -12.005 1.00 89.31 129 ASP A O 1
ATOM 1018 N N . PRO A 1 130 ? -4.722 13.686 -14.245 1.00 89.81 130 PRO A N 1
ATOM 1019 C CA . PRO A 1 130 ? -6.090 13.202 -14.446 1.00 89.81 130 PRO A CA 1
ATOM 1020 C C . PRO A 1 130 ? -6.348 11.831 -13.804 1.00 89.81 130 PRO A C 1
ATOM 1022 O O . PRO A 1 130 ? -7.403 11.611 -13.213 1.00 89.81 130 PRO A O 1
ATOM 1025 N N . ILE A 1 131 ? -5.368 10.924 -13.873 1.00 89.06 131 ILE A N 1
ATOM 1026 C CA . ILE A 1 131 ? -5.457 9.570 -13.308 1.00 89.06 131 ILE A CA 1
ATOM 1027 C C . ILE A 1 131 ? -5.468 9.642 -11.781 1.00 89.06 131 ILE A C 1
ATOM 1029 O O . ILE A 1 131 ? -6.285 8.999 -11.123 1.00 89.06 131 ILE A O 1
ATOM 1033 N N . VAL A 1 132 ? -4.572 10.444 -11.203 1.00 85.75 132 VAL A N 1
ATOM 1034 C CA . VAL A 1 132 ? -4.487 10.635 -9.751 1.00 85.75 132 VAL A CA 1
ATOM 1035 C C . VAL A 1 132 ? -5.745 11.322 -9.220 1.00 85.75 132 VAL A C 1
ATOM 1037 O O . VAL A 1 132 ? -6.269 10.913 -8.187 1.00 85.75 132 VAL A O 1
ATOM 1040 N N . GLU A 1 133 ? -6.271 12.325 -9.921 1.00 86.88 133 GLU A N 1
ATOM 1041 C CA . GLU A 1 133 ? -7.539 12.972 -9.583 1.00 86.88 133 GLU A CA 1
ATOM 1042 C C . GLU A 1 133 ? -8.715 11.992 -9.635 1.00 86.88 133 GLU A C 1
ATOM 1044 O O . GLU A 1 133 ? -9.547 11.984 -8.725 1.00 86.88 133 GLU A O 1
ATOM 1049 N N . GLU A 1 134 ? -8.789 11.145 -10.664 1.00 87.94 134 GLU A N 1
ATOM 1050 C CA . GLU A 1 134 ? -9.831 10.125 -10.791 1.00 87.94 134 GLU A CA 1
ATOM 1051 C C . GLU A 1 134 ? -9.759 9.089 -9.661 1.00 87.94 134 GLU A C 1
ATOM 1053 O O . GLU A 1 134 ? -10.774 8.791 -9.025 1.00 87.94 134 GLU A O 1
ATOM 1058 N N . LEU A 1 135 ? -8.558 8.610 -9.331 1.00 87.62 135 LEU A N 1
ATOM 1059 C CA . LEU A 1 135 ? -8.343 7.711 -8.199 1.00 87.62 135 LEU A CA 1
ATOM 1060 C C . LEU A 1 135 ? -8.698 8.379 -6.863 1.00 87.62 135 LEU A C 1
ATOM 1062 O O . LEU A 1 135 ? -9.333 7.750 -6.020 1.00 87.62 135 LEU A O 1
ATOM 1066 N N . ASN A 1 136 ? -8.359 9.658 -6.677 1.00 81.81 136 ASN A N 1
ATOM 1067 C CA . ASN A 1 136 ? -8.655 10.405 -5.451 1.00 81.81 136 ASN A CA 1
ATOM 1068 C C . ASN A 1 136 ? -10.153 10.703 -5.268 1.00 81.81 136 ASN A C 1
ATOM 1070 O O . ASN A 1 136 ? -10.617 10.819 -4.131 1.00 81.81 136 ASN A O 1
ATOM 1074 N N . LYS A 1 137 ? -10.941 10.791 -6.351 1.00 84.81 137 LYS A N 1
ATOM 1075 C CA . LYS A 1 137 ? -12.415 10.859 -6.258 1.00 84.81 137 LYS A CA 1
ATOM 1076 C C . LYS A 1 137 ? -12.993 9.599 -5.610 1.00 84.81 137 LYS A C 1
ATOM 1078 O O . LYS A 1 137 ? -14.053 9.650 -4.980 1.00 84.81 137 LYS A O 1
ATOM 1083 N N . ASN A 1 138 ? -12.298 8.471 -5.732 1.00 80.88 138 ASN A N 1
ATOM 1084 C CA . ASN A 1 138 ? -12.704 7.209 -5.147 1.00 80.88 138 ASN A CA 1
ATOM 1085 C C . ASN A 1 138 ? -12.249 7.109 -3.684 1.00 80.88 138 ASN A C 1
ATOM 1087 O O . ASN A 1 138 ? -11.104 6.790 -3.379 1.00 80.88 138 ASN A O 1
ATOM 1091 N N . LYS A 1 139 ? -13.180 7.332 -2.750 1.00 75.62 139 LYS A N 1
ATOM 1092 C CA . LYS A 1 139 ? -12.894 7.349 -1.300 1.00 75.62 139 LYS A CA 1
ATOM 1093 C C . LYS A 1 139 ? -12.316 6.041 -0.744 1.00 75.62 139 LYS A C 1
ATOM 1095 O O . LYS A 1 139 ? -11.797 6.053 0.372 1.00 75.62 139 LYS A O 1
ATOM 1100 N N . SER A 1 140 ? -12.442 4.937 -1.478 1.00 79.12 140 SER A N 1
ATOM 1101 C CA . SER A 1 140 ? -11.916 3.621 -1.100 1.00 79.12 140 SER A CA 1
ATOM 1102 C C . SER A 1 140 ? -10.443 3.435 -1.471 1.00 79.12 140 SER A C 1
ATOM 1104 O O . SER A 1 140 ? -9.814 2.494 -0.998 1.00 79.12 140 SER A O 1
ATOM 1106 N N . ILE A 1 141 ? -9.890 4.308 -2.316 1.00 84.62 141 ILE A N 1
ATOM 1107 C CA . ILE A 1 141 ? -8.525 4.207 -2.823 1.00 84.62 141 ILE A CA 1
ATOM 1108 C C . ILE A 1 141 ? -7.661 5.215 -2.070 1.00 84.62 141 ILE A C 1
ATOM 1110 O O . ILE A 1 141 ? -7.928 6.414 -2.040 1.00 84.62 141 ILE A O 1
ATOM 1114 N N . HIS A 1 142 ? -6.608 4.717 -1.432 1.00 85.12 142 HIS A N 1
ATOM 1115 C CA . HIS A 1 142 ? -5.677 5.536 -0.667 1.00 85.12 142 HIS A CA 1
ATOM 1116 C C . HIS A 1 142 ? -4.268 5.339 -1.209 1.00 85.12 142 HIS A C 1
ATOM 1118 O O . HIS A 1 142 ? -3.529 4.473 -0.740 1.00 85.12 142 HIS A O 1
ATOM 1124 N N . ILE A 1 143 ? -3.910 6.138 -2.217 1.00 87.19 143 ILE A N 1
ATOM 1125 C CA . ILE A 1 143 ? -2.578 6.108 -2.822 1.00 87.19 143 ILE A CA 1
ATOM 1126 C C . ILE A 1 143 ? -1.575 6.636 -1.801 1.00 87.19 143 ILE A C 1
ATOM 1128 O O . ILE A 1 143 ? -1.566 7.820 -1.465 1.00 87.19 143 ILE A O 1
ATOM 1132 N N . THR A 1 144 ? -0.723 5.752 -1.295 1.00 82.44 144 THR A N 1
ATOM 1133 C CA . THR A 1 144 ? 0.362 6.140 -0.388 1.00 82.44 144 THR A CA 1
ATOM 1134 C C . THR A 1 144 ? 1.659 6.394 -1.130 1.00 82.44 144 THR A C 1
ATOM 1136 O O . THR A 1 144 ? 2.501 7.152 -0.654 1.00 82.44 144 THR A O 1
ATOM 1139 N N . GLU A 1 145 ? 1.844 5.724 -2.264 1.00 86.12 145 GLU A N 1
ATOM 1140 C CA . GLU A 1 145 ? 3.088 5.710 -3.020 1.00 86.12 145 GLU A CA 1
ATOM 1141 C C . GLU A 1 145 ? 2.780 5.595 -4.511 1.00 86.12 145 GLU A C 1
ATOM 1143 O O . GLU A 1 145 ? 1.800 4.958 -4.894 1.00 86.12 145 GLU A O 1
ATOM 1148 N N . CYS A 1 146 ? 3.596 6.241 -5.341 1.00 90.19 146 CYS A N 1
ATOM 1149 C CA . CYS A 1 146 ? 3.454 6.237 -6.788 1.00 90.19 146 CYS A CA 1
ATOM 1150 C C . CYS A 1 146 ? 4.841 6.180 -7.418 1.00 90.19 146 CYS A C 1
ATOM 1152 O O . CYS A 1 146 ? 5.721 6.975 -7.064 1.00 90.19 146 CYS A O 1
ATOM 1154 N N . TYR A 1 147 ? 5.001 5.236 -8.335 1.00 91.88 147 TYR A N 1
ATOM 1155 C CA . TYR A 1 147 ? 6.243 4.915 -9.012 1.00 91.88 147 TYR A CA 1
ATOM 1156 C C . TYR A 1 147 ? 6.047 4.932 -10.532 1.00 91.88 147 TYR A C 1
ATOM 1158 O O . TYR A 1 147 ? 4.955 4.710 -11.044 1.00 91.88 147 TYR A O 1
ATOM 1166 N N . LEU A 1 148 ? 7.126 5.175 -11.264 1.00 91.88 148 LEU A N 1
ATOM 1167 C CA . LEU A 1 148 ? 7.223 5.109 -12.718 1.00 91.88 148 LEU A CA 1
ATOM 1168 C C . LEU A 1 148 ? 8.071 3.909 -13.123 1.00 91.88 148 LEU A C 1
ATOM 1170 O O . LEU A 1 148 ? 9.207 3.785 -12.664 1.00 91.88 148 LEU A O 1
ATOM 1174 N N . GLY A 1 149 ? 7.558 3.092 -14.036 1.00 89.94 149 GLY A N 1
ATOM 1175 C CA . GLY A 1 149 ? 8.246 1.941 -14.609 1.00 89.94 149 GLY A CA 1
ATOM 1176 C C . GLY A 1 149 ? 8.304 0.710 -13.694 1.00 89.94 149 GLY A C 1
ATOM 1177 O O . GLY A 1 149 ? 7.973 0.775 -12.510 1.00 89.94 149 GLY A O 1
ATOM 1178 N N . PRO A 1 150 ? 8.798 -0.423 -14.216 1.00 90.06 150 PRO A N 1
ATOM 1179 C CA . PRO A 1 150 ? 8.781 -1.718 -13.533 1.00 90.06 150 PRO A CA 1
ATOM 1180 C C . PRO A 1 150 ? 9.900 -1.883 -12.481 1.00 90.06 150 PRO A C 1
ATOM 1182 O O . PRO A 1 150 ? 10.315 -2.997 -12.182 1.00 90.06 150 PRO A O 1
ATOM 1185 N N . PHE A 1 151 ? 10.442 -0.806 -11.906 1.0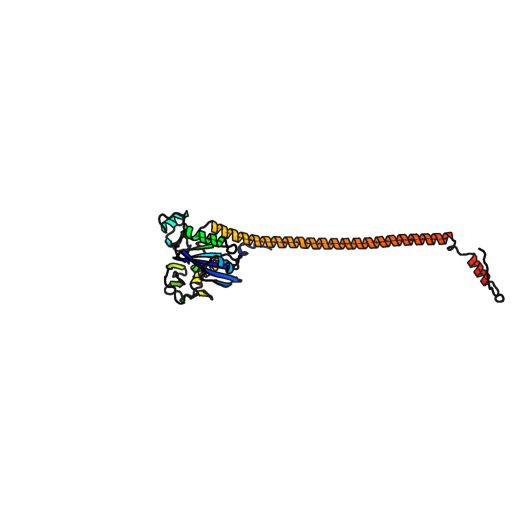0 88.00 151 PHE A N 1
ATOM 1186 C CA . PHE A 1 151 ? 11.640 -0.889 -11.051 1.00 88.00 151 PHE A CA 1
ATOM 1187 C C . PHE A 1 151 ? 11.396 -1.538 -9.691 1.00 88.00 151 PHE A C 1
ATOM 1189 O O . PHE A 1 151 ? 12.327 -2.088 -9.103 1.00 88.00 151 PHE A O 1
ATOM 1196 N N . LEU A 1 152 ? 10.152 -1.522 -9.202 1.00 88.25 152 LEU A N 1
ATOM 1197 C CA . LEU A 1 152 ? 9.791 -2.220 -7.967 1.00 88.25 152 LEU A CA 1
ATOM 1198 C C . LEU A 1 152 ? 10.005 -3.731 -8.079 1.00 88.25 152 LEU A C 1
ATOM 1200 O O . LEU A 1 152 ? 10.168 -4.383 -7.049 1.00 88.25 152 LEU A O 1
ATOM 1204 N N . VAL A 1 153 ? 10.114 -4.276 -9.299 1.00 89.69 153 VAL A N 1
ATOM 1205 C CA . VAL A 1 153 ? 10.485 -5.676 -9.543 1.00 89.69 153 VAL A CA 1
ATOM 1206 C C . VAL A 1 153 ? 11.821 -6.036 -8.887 1.00 89.69 153 VAL A C 1
ATOM 1208 O O . VAL A 1 153 ? 11.978 -7.172 -8.457 1.00 89.69 153 VAL A O 1
ATOM 1211 N N . ASN A 1 154 ? 12.731 -5.076 -8.661 1.00 86.00 154 ASN A N 1
ATOM 1212 C CA . ASN A 1 154 ? 13.945 -5.296 -7.861 1.00 86.00 154 ASN A CA 1
ATOM 1213 C C . ASN A 1 154 ? 13.664 -5.945 -6.493 1.00 86.00 154 ASN A C 1
ATOM 1215 O O . ASN A 1 154 ? 14.457 -6.760 -6.031 1.00 86.00 154 ASN A O 1
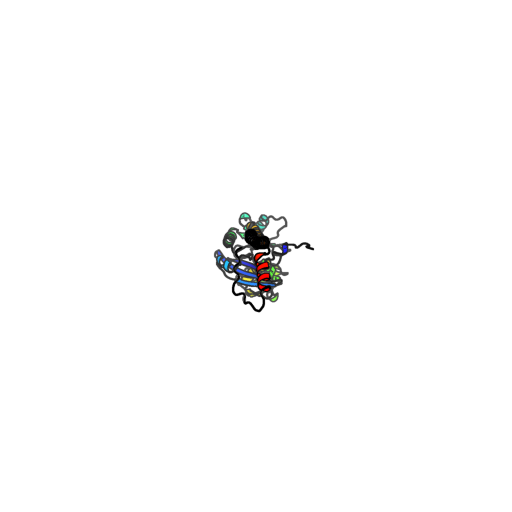ATOM 1219 N N . SER A 1 155 ? 12.528 -5.624 -5.862 1.00 83.38 155 SER A N 1
ATOM 1220 C CA . SER A 1 155 ? 12.144 -6.187 -4.558 1.00 83.38 155 SER A CA 1
ATOM 1221 C C . SER A 1 155 ? 11.810 -7.682 -4.603 1.00 83.38 155 SER A C 1
ATOM 1223 O O . SER A 1 155 ? 11.906 -8.356 -3.579 1.00 83.38 155 SER A O 1
ATOM 1225 N N . ILE A 1 156 ? 11.451 -8.209 -5.779 1.00 87.25 156 ILE A N 1
ATOM 1226 C CA . ILE A 1 156 ? 11.074 -9.614 -5.978 1.00 87.25 156 ILE A CA 1
ATOM 1227 C C . ILE A 1 156 ? 12.131 -10.422 -6.728 1.00 87.25 156 ILE A C 1
ATOM 1229 O O . ILE A 1 156 ? 12.018 -11.642 -6.754 1.00 87.25 156 ILE A O 1
ATOM 1233 N N . ILE A 1 157 ? 13.178 -9.795 -7.284 1.00 86.88 157 ILE A N 1
ATOM 1234 C CA . ILE A 1 157 ? 14.278 -10.510 -7.960 1.00 86.88 157 ILE A CA 1
ATOM 1235 C C . ILE A 1 157 ? 14.862 -11.637 -7.098 1.00 86.88 157 ILE A C 1
ATOM 1237 O O . ILE A 1 157 ? 14.993 -12.741 -7.620 1.00 86.88 157 ILE A O 1
ATOM 1241 N N . PRO A 1 158 ? 15.148 -11.442 -5.793 1.00 86.06 158 PRO A N 1
ATOM 1242 C CA . PRO A 1 158 ? 15.668 -12.522 -4.950 1.00 86.06 158 PRO A CA 1
ATOM 1243 C C . PRO A 1 158 ? 14.707 -13.708 -4.768 1.00 86.06 158 PRO A C 1
ATOM 1245 O O . PRO A 1 158 ? 15.123 -14.757 -4.288 1.00 86.06 158 PRO A O 1
ATOM 1248 N N . LEU A 1 159 ? 13.423 -13.529 -5.094 1.00 86.19 159 LEU A N 1
ATOM 1249 C CA . LEU A 1 159 ? 12.375 -14.543 -4.982 1.00 86.19 159 LEU A CA 1
ATOM 1250 C C . LEU A 1 159 ? 12.095 -15.243 -6.319 1.00 86.19 159 LEU A C 1
ATOM 1252 O O . LEU A 1 159 ? 11.362 -16.228 -6.342 1.00 86.19 159 LEU A O 1
ATOM 1256 N N . ILE A 1 160 ? 12.624 -14.729 -7.429 1.00 86.31 160 ILE A N 1
ATOM 1257 C CA . ILE A 1 160 ? 12.432 -15.310 -8.757 1.00 86.31 160 ILE A CA 1
ATOM 1258 C C . ILE A 1 160 ? 13.398 -16.481 -8.935 1.00 86.31 160 ILE A C 1
ATOM 1260 O O . ILE A 1 160 ? 14.579 -16.387 -8.604 1.00 86.31 160 ILE A O 1
ATOM 1264 N N . ASP A 1 161 ? 12.890 -17.584 -9.484 1.00 80.81 161 ASP A N 1
ATOM 1265 C CA . ASP A 1 161 ? 13.717 -18.736 -9.835 1.00 80.81 161 ASP A CA 1
ATOM 1266 C C . ASP A 1 161 ? 14.759 -18.337 -10.895 1.00 80.81 161 ASP A C 1
ATOM 1268 O O . ASP A 1 161 ? 14.422 -17.826 -11.970 1.00 80.81 161 ASP A O 1
ATOM 1272 N N . THR A 1 162 ? 16.038 -18.576 -10.600 1.00 75.94 162 THR A N 1
ATOM 1273 C CA . THR A 1 162 ? 17.153 -18.226 -11.488 1.00 75.94 162 THR A CA 1
ATOM 1274 C C . THR A 1 162 ? 17.079 -18.956 -12.825 1.00 75.94 162 THR A C 1
ATOM 1276 O O . THR A 1 162 ? 17.593 -18.436 -13.812 1.00 75.94 162 THR A O 1
ATOM 1279 N N . ALA A 1 163 ? 16.385 -20.099 -12.900 1.00 73.94 163 ALA A N 1
ATOM 1280 C CA . ALA A 1 163 ? 16.143 -20.816 -14.150 1.00 73.94 163 ALA A CA 1
ATOM 1281 C C . ALA A 1 163 ? 15.317 -20.008 -15.169 1.00 73.94 163 ALA A C 1
ATOM 1283 O O . ALA A 1 163 ? 15.421 -20.249 -16.371 1.00 73.94 163 ALA A O 1
ATOM 1284 N N . VAL A 1 164 ? 14.513 -19.042 -14.708 1.00 76.31 164 VAL A N 1
ATOM 1285 C CA . VAL A 1 164 ? 13.703 -18.175 -15.581 1.00 76.31 164 VAL A CA 1
ATOM 1286 C C . VAL A 1 164 ? 14.515 -16.993 -16.124 1.00 76.31 164 VAL A C 1
ATOM 1288 O O . VAL A 1 164 ? 14.166 -16.410 -17.150 1.00 76.31 164 VAL A O 1
ATOM 1291 N N . ILE A 1 165 ? 15.635 -16.657 -15.478 1.00 77.88 165 ILE A N 1
ATOM 1292 C CA . ILE A 1 165 ? 16.542 -15.601 -15.930 1.00 77.88 165 ILE A CA 1
ATOM 1293 C C . ILE A 1 165 ? 17.462 -16.185 -17.009 1.00 77.88 165 ILE A C 1
ATOM 1295 O O . ILE A 1 165 ? 18.534 -16.724 -16.734 1.00 77.88 165 ILE A O 1
ATOM 1299 N N . SER A 1 166 ? 17.042 -16.077 -18.270 1.00 74.00 166 SER A N 1
ATOM 1300 C CA . SER A 1 166 ? 17.819 -16.563 -19.412 1.00 74.00 166 SER A CA 1
ATOM 1301 C C . SER A 1 166 ? 18.801 -15.497 -19.890 1.00 74.00 166 SER A C 1
ATOM 1303 O O . SER A 1 166 ? 18.396 -14.393 -20.254 1.00 74.00 166 SER A O 1
ATOM 1305 N N . ASN A 1 167 ? 20.098 -15.821 -19.923 1.00 78.12 167 ASN A N 1
ATOM 1306 C CA . ASN A 1 167 ? 21.164 -14.908 -20.357 1.00 78.12 167 ASN A CA 1
ATOM 1307 C C . ASN A 1 167 ? 21.110 -13.546 -19.648 1.00 78.12 167 ASN A C 1
ATOM 1309 O O . ASN A 1 167 ? 21.167 -12.515 -20.313 1.00 78.12 167 ASN A O 1
ATOM 1313 N N . GLU A 1 168 ? 20.940 -13.538 -18.323 1.00 83.69 168 GLU A N 1
ATOM 1314 C CA . GLU A 1 168 ? 20.779 -12.315 -17.514 1.00 83.69 168 GLU A CA 1
ATOM 1315 C C . GLU A 1 168 ? 19.496 -11.521 -17.807 1.00 83.69 168 GLU A C 1
ATOM 1317 O O . GLU A 1 168 ? 19.339 -10.421 -17.297 1.00 83.69 168 GLU A O 1
ATOM 1322 N N . HIS A 1 169 ? 18.559 -12.030 -18.608 1.00 86.44 169 HIS A N 1
ATOM 1323 C CA . HIS A 1 169 ? 17.324 -11.323 -18.928 1.00 86.44 169 HIS A CA 1
ATOM 1324 C C . HIS A 1 169 ? 16.111 -11.980 -18.279 1.00 86.44 169 HIS A C 1
ATOM 1326 O O . HIS A 1 169 ? 15.913 -13.191 -18.368 1.00 86.44 169 HIS A O 1
ATOM 1332 N N . LEU A 1 170 ? 15.266 -11.148 -17.679 1.00 87.56 170 LEU A N 1
ATOM 1333 C CA . LEU A 1 170 ? 13.935 -11.507 -17.217 1.00 87.56 170 LEU A CA 1
ATOM 1334 C C . LEU A 1 170 ? 12.899 -10.923 -18.176 1.00 87.56 170 LEU A C 1
ATOM 1336 O O . LEU A 1 170 ? 12.935 -9.732 -18.488 1.00 87.56 170 LEU A O 1
ATOM 1340 N N . TYR A 1 171 ? 11.972 -11.767 -18.615 1.00 88.94 171 TYR A N 1
ATOM 1341 C CA . TYR A 1 171 ? 10.897 -11.405 -19.529 1.00 88.94 171 TYR A CA 1
ATOM 1342 C C . TYR A 1 171 ? 9.557 -11.586 -18.825 1.00 88.94 171 TYR A C 1
ATOM 1344 O O . TYR A 1 171 ? 9.328 -12.628 -18.214 1.00 88.94 171 TYR A O 1
ATOM 1352 N N . PHE A 1 172 ? 8.688 -10.586 -18.917 1.00 89.00 172 PHE A N 1
ATOM 1353 C CA . PHE A 1 172 ? 7.287 -10.682 -18.507 1.00 89.00 172 PHE A CA 1
ATOM 1354 C C . PHE A 1 172 ? 6.486 -9.574 -19.185 1.00 89.00 172 PHE A C 1
ATOM 1356 O O . PHE A 1 172 ? 6.969 -8.441 -19.278 1.00 89.00 172 PHE A O 1
ATOM 1363 N N . SER A 1 173 ? 5.260 -9.865 -19.627 1.00 86.75 173 SER A N 1
ATOM 1364 C CA . SER A 1 173 ? 4.440 -8.895 -20.366 1.00 86.75 173 SER A CA 1
ATOM 1365 C C . SER A 1 173 ? 5.262 -8.250 -21.506 1.00 86.75 173 SER A C 1
ATOM 1367 O O . SER A 1 173 ? 6.001 -8.936 -22.211 1.00 86.75 173 SER A O 1
ATOM 1369 N N . SER A 1 174 ? 5.207 -6.928 -21.668 1.00 84.94 174 SER A N 1
ATOM 1370 C CA . SER A 1 174 ? 6.023 -6.159 -22.616 1.00 84.94 174 SER A CA 1
ATOM 1371 C C . SER A 1 174 ? 7.410 -5.764 -22.085 1.00 84.94 174 SER A C 1
ATOM 1373 O O . SER A 1 174 ? 8.089 -4.932 -22.689 1.00 84.94 174 SER A O 1
ATOM 1375 N N . HIS A 1 175 ? 7.844 -6.290 -20.937 1.00 87.50 175 HIS A N 1
ATOM 1376 C CA . HIS A 1 175 ? 9.102 -5.915 -20.298 1.00 87.50 175 HIS A CA 1
ATOM 1377 C C . HIS A 1 175 ? 10.187 -6.969 -20.507 1.00 87.50 175 HIS A C 1
ATOM 1379 O O . HIS A 1 175 ? 10.007 -8.158 -20.248 1.00 87.50 175 HIS A O 1
ATOM 1385 N N . LYS A 1 176 ? 11.364 -6.494 -20.912 1.00 88.88 176 LYS A N 1
ATOM 1386 C CA . LYS A 1 176 ? 12.617 -7.242 -20.926 1.00 88.88 176 LYS A CA 1
ATOM 1387 C C . LYS A 1 176 ? 13.609 -6.515 -20.026 1.00 88.88 176 LYS A C 1
ATOM 1389 O O . LYS A 1 176 ? 14.085 -5.432 -20.362 1.00 88.88 176 LYS A O 1
ATOM 1394 N N . LEU A 1 177 ? 13.909 -7.104 -18.876 1.00 89.25 177 LEU A N 1
ATOM 1395 C CA . LEU A 1 177 ? 14.816 -6.531 -17.887 1.00 89.25 177 LEU A CA 1
ATOM 1396 C C . LEU A 1 177 ? 16.160 -7.254 -17.930 1.00 89.25 177 LEU A C 1
ATOM 1398 O O . LEU A 1 177 ? 16.195 -8.470 -17.776 1.00 89.25 177 LEU A O 1
ATOM 1402 N N . LEU A 1 178 ? 17.264 -6.525 -18.095 1.00 87.38 178 LEU A N 1
ATOM 1403 C CA . LEU A 1 178 ? 18.605 -7.071 -17.867 1.00 87.38 178 LEU A CA 1
ATOM 1404 C C . LEU A 1 178 ? 18.891 -7.036 -16.363 1.00 87.38 178 LEU A C 1
ATOM 1406 O O . LEU A 1 178 ? 18.921 -5.958 -15.769 1.00 87.38 178 LEU A O 1
ATOM 1410 N N . ILE A 1 179 ? 19.116 -8.194 -15.759 1.00 85.44 179 ILE A N 1
ATOM 1411 C CA . ILE A 1 179 ? 19.403 -8.391 -14.342 1.00 85.44 179 ILE A CA 1
ATOM 1412 C C . ILE A 1 179 ? 20.866 -8.797 -14.183 1.00 85.44 179 ILE A C 1
ATOM 1414 O O . ILE A 1 179 ? 21.275 -9.859 -14.642 1.00 85.44 179 ILE A O 1
ATOM 1418 N N . ARG A 1 180 ? 21.645 -7.991 -13.458 1.00 81.31 180 ARG A N 1
ATOM 1419 C CA . ARG A 1 180 ? 22.985 -8.375 -12.984 1.00 81.31 180 ARG A CA 1
ATOM 1420 C C . ARG A 1 180 ? 23.090 -8.107 -11.500 1.00 81.31 180 ARG A C 1
ATOM 1422 O O . ARG A 1 180 ? 22.585 -7.087 -11.036 1.00 81.31 180 ARG A O 1
ATOM 1429 N N . GLU A 1 181 ? 23.736 -9.015 -10.773 1.00 77.88 181 GLU A N 1
ATOM 1430 C CA . GLU A 1 181 ? 23.920 -8.896 -9.317 1.00 77.88 181 GLU A CA 1
ATOM 1431 C C . GLU A 1 181 ? 22.588 -8.665 -8.574 1.00 77.88 181 GLU A C 1
ATOM 1433 O O . GLU A 1 181 ? 22.497 -7.864 -7.646 1.00 77.88 181 GLU A O 1
ATOM 1438 N N . SER A 1 182 ? 21.522 -9.335 -9.028 1.00 75.56 182 SER A N 1
ATOM 1439 C CA . SER A 1 182 ? 20.156 -9.198 -8.498 1.00 75.56 182 SER A CA 1
ATOM 1440 C C . SER A 1 182 ? 19.555 -7.785 -8.586 1.00 75.56 182 SER A C 1
ATOM 1442 O O . SER A 1 182 ? 18.627 -7.462 -7.847 1.00 75.56 182 SER A O 1
ATOM 1444 N N . LYS A 1 183 ? 20.054 -6.941 -9.498 1.00 78.38 183 LYS A N 1
ATOM 1445 C CA . LYS A 1 183 ? 19.548 -5.586 -9.755 1.00 78.38 183 LYS A CA 1
ATOM 1446 C C . LYS A 1 183 ? 19.231 -5.391 -11.239 1.00 78.38 183 LYS A C 1
ATOM 1448 O O . LYS A 1 183 ? 19.935 -5.905 -12.111 1.00 78.38 183 LYS A O 1
ATOM 1453 N N . ILE A 1 184 ? 18.196 -4.602 -11.531 1.00 82.88 184 ILE A N 1
ATOM 1454 C CA . ILE A 1 184 ? 17.861 -4.180 -12.899 1.00 82.88 184 ILE A CA 1
ATOM 1455 C C . ILE A 1 184 ? 18.938 -3.222 -13.414 1.00 82.88 184 ILE A C 1
ATOM 1457 O O . ILE A 1 184 ? 19.093 -2.103 -12.926 1.00 82.88 184 ILE A O 1
ATOM 1461 N N . GLN A 1 185 ? 19.652 -3.661 -14.443 1.00 80.44 185 GLN A N 1
ATOM 1462 C CA . GLN A 1 185 ? 20.635 -2.880 -15.184 1.00 80.44 185 GLN A CA 1
ATOM 1463 C C . GLN A 1 185 ? 20.031 -2.238 -16.427 1.00 80.44 185 GLN A C 1
ATOM 1465 O O . GLN A 1 185 ? 20.430 -1.135 -16.796 1.00 80.44 185 GLN A O 1
ATOM 1470 N N . GLU A 1 186 ? 19.092 -2.898 -17.100 1.00 81.88 186 GLU A N 1
ATOM 1471 C CA . GLU A 1 186 ? 18.488 -2.399 -18.338 1.00 81.88 186 GLU A CA 1
ATOM 1472 C C . GLU A 1 186 ? 17.003 -2.689 -18.424 1.00 81.88 186 GLU A C 1
ATOM 1474 O O . GLU A 1 186 ? 16.555 -3.734 -17.963 1.00 81.88 186 GLU A O 1
ATOM 1479 N N . ILE A 1 187 ? 16.254 -1.745 -18.995 1.00 83.62 187 ILE A N 1
ATOM 1480 C CA . ILE A 1 187 ? 14.835 -1.903 -19.299 1.00 83.62 187 ILE A CA 1
ATOM 1481 C C . ILE A 1 187 ? 14.674 -1.745 -20.797 1.00 83.62 187 ILE A C 1
ATOM 1483 O O . ILE A 1 187 ? 14.937 -0.680 -21.354 1.00 83.62 187 ILE A O 1
ATOM 1487 N N . LEU A 1 188 ? 14.208 -2.811 -21.423 1.00 83.69 188 LEU A N 1
ATOM 1488 C CA . LEU A 1 188 ? 13.824 -2.851 -22.818 1.00 83.69 188 LEU A CA 1
ATOM 1489 C C . LEU A 1 188 ? 12.330 -3.158 -22.884 1.00 83.69 188 LEU A C 1
ATOM 1491 O O . LEU A 1 188 ? 11.803 -3.943 -22.093 1.00 83.69 188 LEU A O 1
ATOM 1495 N N . ILE A 1 189 ? 11.649 -2.516 -23.824 1.00 82.44 189 ILE A N 1
ATOM 1496 C CA . ILE A 1 189 ? 10.258 -2.826 -24.140 1.00 82.44 189 ILE A CA 1
ATOM 1497 C C . ILE A 1 189 ? 10.288 -3.809 -25.308 1.00 82.44 189 ILE A C 1
ATOM 1499 O O . ILE A 1 189 ? 10.971 -3.565 -26.302 1.00 82.44 189 ILE A O 1
ATOM 1503 N N . SER A 1 190 ? 9.607 -4.939 -25.149 1.00 78.88 190 SER A N 1
ATOM 1504 C CA . SER A 1 190 ? 9.431 -5.949 -26.191 1.00 78.88 190 SER A CA 1
ATOM 1505 C C . SER A 1 190 ? 7.989 -5.906 -26.672 1.00 78.88 190 SER A C 1
ATOM 1507 O O . SER A 1 190 ? 7.074 -5.989 -25.856 1.00 78.88 190 SER A O 1
ATOM 1509 N N . ASP A 1 191 ? 7.787 -5.828 -27.988 1.00 71.69 191 ASP A N 1
ATOM 1510 C CA . ASP A 1 191 ? 6.449 -5.882 -28.596 1.00 71.69 191 ASP A CA 1
ATOM 1511 C C . ASP A 1 191 ? 5.845 -7.295 -28.553 1.00 71.69 191 ASP A C 1
ATOM 1513 O O . ASP A 1 191 ? 4.645 -7.475 -28.752 1.00 71.69 191 ASP A O 1
ATOM 1517 N N . VAL A 1 192 ? 6.676 -8.308 -28.289 1.00 73.44 192 VAL A N 1
ATOM 1518 C CA . VAL A 1 192 ? 6.257 -9.707 -28.195 1.00 73.44 192 VAL A CA 1
ATOM 1519 C C . VAL A 1 192 ? 6.425 -10.178 -26.749 1.00 73.44 192 VAL A C 1
ATOM 1521 O O . VAL A 1 192 ? 7.569 -10.235 -26.276 1.00 73.44 192 VAL A O 1
ATOM 1524 N N . PRO A 1 193 ? 5.324 -10.501 -26.042 1.00 72.00 193 PRO A N 1
ATOM 1525 C CA . PRO A 1 193 ? 5.399 -11.077 -24.709 1.00 72.00 193 PRO A CA 1
ATOM 1526 C C . PRO A 1 193 ? 5.944 -12.513 -24.757 1.00 72.00 193 PRO A C 1
ATOM 1528 O O . PRO A 1 193 ? 5.788 -13.205 -25.771 1.00 72.00 193 PRO A O 1
ATOM 1531 N N . PRO A 1 194 ? 6.604 -12.981 -23.683 1.00 75.50 194 PRO A N 1
ATOM 1532 C CA . PRO A 1 194 ? 7.095 -14.352 -23.610 1.00 75.50 194 PRO A CA 1
ATOM 1533 C C . PRO A 1 194 ? 5.929 -15.352 -23.615 1.00 75.50 194 PRO A C 1
ATOM 1535 O O . PRO A 1 194 ? 4.821 -15.041 -23.190 1.00 75.50 194 PRO A O 1
ATOM 1538 N N . MET A 1 195 ? 6.172 -16.575 -24.092 1.00 73.50 195 MET A N 1
ATOM 1539 C CA . MET A 1 195 ? 5.153 -17.625 -24.136 1.00 73.50 195 MET A CA 1
ATOM 1540 C C . MET A 1 195 ? 5.718 -18.935 -23.558 1.00 73.50 195 MET A C 1
ATOM 1542 O O . MET A 1 195 ? 6.642 -19.493 -24.154 1.00 73.50 195 MET A O 1
ATOM 1546 N N . PRO A 1 196 ? 5.189 -19.441 -22.422 1.00 76.44 196 PRO A N 1
ATOM 1547 C CA . PRO A 1 196 ? 4.111 -18.862 -21.607 1.00 76.44 196 PRO A CA 1
ATOM 1548 C C . PRO A 1 196 ? 4.554 -17.613 -20.819 1.00 76.44 196 PRO A C 1
ATOM 1550 O O . PRO A 1 196 ? 5.663 -17.578 -20.292 1.00 76.44 196 PRO A O 1
ATOM 1553 N N . ASP A 1 197 ? 3.667 -16.622 -20.683 1.00 85.88 197 ASP A N 1
ATOM 1554 C CA . ASP A 1 197 ? 3.897 -15.412 -19.870 1.00 85.88 197 ASP A CA 1
ATOM 1555 C C . ASP A 1 197 ? 3.555 -15.667 -18.394 1.00 85.88 197 ASP A C 1
ATOM 1557 O O . ASP A 1 197 ? 2.665 -15.041 -17.816 1.00 85.88 197 ASP A O 1
ATOM 1561 N N . ILE A 1 198 ? 4.203 -16.673 -17.803 1.00 89.31 198 ILE A N 1
ATOM 1562 C CA . ILE A 1 198 ? 3.994 -17.080 -16.412 1.00 89.31 198 ILE A CA 1
ATOM 1563 C C . ILE A 1 198 ? 5.342 -17.116 -15.704 1.00 89.31 198 ILE A C 1
ATOM 1565 O O . ILE A 1 198 ? 6.265 -17.813 -16.124 1.00 89.31 198 ILE A O 1
ATOM 1569 N N . LEU A 1 199 ? 5.425 -16.400 -14.588 1.00 88.31 199 LEU A N 1
ATOM 1570 C CA . LEU A 1 199 ? 6.597 -16.309 -13.740 1.00 88.31 199 LEU A CA 1
ATOM 1571 C C . LEU A 1 199 ? 6.307 -16.918 -12.369 1.00 88.31 199 LEU A C 1
ATOM 1573 O O . LEU A 1 199 ? 5.310 -16.592 -11.722 1.00 88.31 199 LEU A O 1
ATOM 1577 N N . LYS A 1 200 ? 7.210 -17.781 -11.904 1.00 89.31 200 LYS A N 1
ATOM 1578 C CA . LYS A 1 200 ? 7.194 -18.271 -10.528 1.00 89.31 200 LYS A CA 1
ATOM 1579 C C . LYS A 1 200 ? 7.990 -17.315 -9.636 1.00 89.31 200 LYS A C 1
ATOM 1581 O O . LYS A 1 200 ? 9.194 -17.151 -9.829 1.00 89.31 200 LYS A O 1
ATOM 1586 N N . VAL A 1 201 ? 7.314 -16.700 -8.669 1.00 86.88 201 VAL A N 1
ATOM 1587 C CA . VAL A 1 201 ? 7.895 -15.788 -7.675 1.00 86.88 201 VAL A CA 1
ATOM 1588 C C . VAL A 1 201 ? 7.679 -16.395 -6.291 1.00 86.88 201 VAL A C 1
ATOM 1590 O O . VAL A 1 201 ? 6.561 -16.429 -5.779 1.00 86.88 201 VAL A O 1
ATOM 1593 N N . GLY A 1 202 ? 8.745 -16.922 -5.690 1.00 85.00 202 GLY A N 1
ATOM 1594 C CA . GLY A 1 202 ? 8.661 -17.755 -4.494 1.00 85.00 202 GLY A CA 1
ATOM 1595 C C . GLY A 1 202 ? 7.800 -18.993 -4.753 1.00 85.00 202 GLY A C 1
ATOM 1596 O O . GLY A 1 202 ? 8.090 -19.788 -5.647 1.00 85.00 202 GLY A O 1
ATOM 1597 N N . ASP A 1 203 ? 6.713 -19.128 -3.997 1.00 83.94 203 ASP A N 1
ATOM 1598 C CA . ASP A 1 203 ? 5.745 -20.222 -4.146 1.00 83.94 203 ASP A CA 1
ATOM 1599 C C . ASP A 1 203 ? 4.559 -19.868 -5.058 1.00 83.94 203 ASP A C 1
ATOM 1601 O O . ASP A 1 203 ? 3.669 -20.692 -5.271 1.00 83.94 203 ASP A O 1
ATOM 1605 N N . GLU A 1 204 ? 4.527 -18.654 -5.612 1.00 86.94 204 GLU A N 1
ATOM 1606 C CA . GLU A 1 204 ? 3.382 -18.150 -6.360 1.00 86.94 204 GLU A CA 1
ATOM 1607 C C . GLU A 1 204 ? 3.623 -18.126 -7.874 1.00 86.94 204 GLU A C 1
ATOM 1609 O O . GLU A 1 204 ? 4.681 -17.718 -8.348 1.00 86.94 204 GLU A O 1
ATOM 1614 N N . LEU A 1 205 ? 2.610 -18.539 -8.642 1.00 90.50 205 LEU A N 1
ATOM 1615 C CA . LEU A 1 205 ? 2.579 -18.385 -10.096 1.00 90.50 205 LEU A CA 1
ATOM 1616 C C . LEU A 1 205 ? 1.841 -17.090 -10.458 1.00 90.50 205 LEU A C 1
ATOM 1618 O O . LEU A 1 205 ? 0.685 -16.876 -10.066 1.00 90.50 205 LEU A O 1
ATOM 1622 N N . LEU A 1 206 ? 2.525 -16.223 -11.196 1.00 91.69 206 LEU A N 1
ATOM 1623 C CA . LEU A 1 206 ? 2.036 -14.925 -11.642 1.00 91.69 206 LEU A CA 1
ATOM 1624 C C . LEU A 1 206 ? 2.052 -14.861 -13.163 1.00 91.69 206 LEU A C 1
ATOM 1626 O O . LEU A 1 206 ? 3.049 -15.198 -13.789 1.00 91.69 206 LEU A O 1
ATOM 1630 N N . GLU A 1 207 ? 0.962 -14.384 -13.751 1.00 92.75 207 GLU A N 1
ATOM 1631 C CA . GLU A 1 207 ? 0.967 -13.935 -15.143 1.00 92.75 207 GLU A CA 1
ATOM 1632 C C . GLU A 1 207 ? 1.859 -12.695 -15.275 1.00 92.75 207 GLU A C 1
ATOM 1634 O O . GLU A 1 207 ? 1.948 -11.897 -14.335 1.00 92.75 207 GLU A O 1
ATOM 1639 N N . GLY A 1 208 ? 2.504 -12.497 -16.425 1.00 91.12 208 GLY A N 1
ATOM 1640 C CA . GLY A 1 208 ? 3.468 -11.410 -16.609 1.00 91.12 208 GLY A CA 1
ATOM 1641 C C . GLY A 1 208 ? 2.906 -10.018 -16.313 1.00 91.12 208 GLY A C 1
ATOM 1642 O O . GLY A 1 208 ? 3.572 -9.204 -15.672 1.00 91.12 208 GLY A O 1
ATOM 1643 N N . LYS A 1 209 ? 1.639 -9.772 -16.671 1.00 93.31 209 LYS A N 1
ATOM 1644 C CA . LYS A 1 209 ? 0.894 -8.534 -16.356 1.00 93.31 209 LYS A CA 1
ATOM 1645 C C . LYS A 1 209 ? 0.698 -8.281 -14.854 1.00 93.31 209 LYS A C 1
ATOM 1647 O O . LYS A 1 209 ? 0.401 -7.166 -14.443 1.00 93.31 209 LYS A O 1
ATOM 1652 N N . LEU A 1 210 ? 0.851 -9.306 -14.016 1.00 95.25 210 LEU A N 1
ATOM 1653 C CA . LEU A 1 210 ? 0.692 -9.211 -12.564 1.00 95.25 210 LEU A CA 1
ATOM 1654 C C . LEU A 1 210 ? 2.024 -9.079 -11.817 1.00 95.25 210 LEU A C 1
ATOM 1656 O O . LEU A 1 210 ? 2.021 -8.836 -10.611 1.00 95.25 210 LEU A O 1
ATOM 1660 N N . VAL A 1 211 ? 3.161 -9.194 -12.508 1.00 94.31 211 VAL A N 1
ATOM 1661 C CA . VAL A 1 211 ? 4.495 -9.130 -11.891 1.00 94.31 211 VAL A CA 1
ATOM 1662 C C . VAL A 1 211 ? 4.772 -7.744 -11.301 1.00 94.31 211 VAL A C 1
ATOM 1664 O O . VAL A 1 211 ? 5.189 -7.638 -10.147 1.00 94.31 211 VAL A O 1
ATOM 1667 N N . VAL A 1 212 ? 4.492 -6.673 -12.051 1.00 94.62 212 VAL A N 1
ATOM 1668 C CA . VAL A 1 212 ? 4.669 -5.283 -11.589 1.00 94.62 212 VAL A CA 1
ATOM 1669 C C . VAL A 1 212 ? 3.757 -4.944 -10.403 1.00 94.62 212 VAL A C 1
ATOM 1671 O O . VAL A 1 212 ? 4.287 -4.505 -9.377 1.00 94.62 212 VAL A O 1
ATOM 1674 N N . PRO A 1 213 ? 2.425 -5.157 -10.458 1.00 95.56 213 PRO A N 1
ATOM 1675 C CA . PRO A 1 213 ? 1.563 -4.861 -9.315 1.00 95.56 213 PRO A CA 1
ATOM 1676 C C . PRO A 1 213 ? 1.870 -5.753 -8.103 1.00 95.56 213 PRO A C 1
ATOM 1678 O O . PRO A 1 213 ? 1.782 -5.278 -6.973 1.00 95.56 213 PRO A O 1
ATOM 1681 N N . PHE A 1 214 ? 2.297 -7.007 -8.295 1.00 94.69 214 PHE A N 1
ATOM 1682 C CA . PHE A 1 214 ? 2.765 -7.847 -7.188 1.00 94.69 214 PHE A CA 1
ATOM 1683 C C . PHE A 1 214 ? 3.999 -7.239 -6.508 1.00 94.69 214 PHE A C 1
ATOM 1685 O O . PHE A 1 214 ? 4.025 -7.095 -5.284 1.00 94.69 214 PHE A O 1
ATOM 1692 N N . ALA A 1 215 ? 4.995 -6.823 -7.293 1.00 92.19 215 ALA A N 1
ATOM 1693 C CA . ALA A 1 215 ? 6.192 -6.175 -6.771 1.00 92.19 215 ALA A CA 1
ATOM 1694 C C . ALA A 1 215 ? 5.865 -4.862 -6.039 1.00 92.19 215 ALA A C 1
ATOM 1696 O O . ALA A 1 215 ? 6.413 -4.596 -4.970 1.00 92.19 215 ALA A O 1
ATOM 1697 N N . ALA A 1 216 ? 4.920 -4.079 -6.567 1.00 92.38 216 ALA A N 1
ATOM 1698 C CA . ALA A 1 216 ? 4.437 -2.853 -5.938 1.00 92.38 216 ALA A CA 1
ATOM 1699 C C . ALA A 1 216 ? 3.737 -3.107 -4.594 1.00 92.38 216 ALA A C 1
ATOM 1701 O O . ALA A 1 216 ? 3.947 -2.384 -3.624 1.00 92.38 216 ALA A O 1
ATOM 1702 N N . ALA A 1 217 ? 2.925 -4.159 -4.499 1.00 92.25 217 ALA A N 1
ATOM 1703 C CA . ALA A 1 217 ? 2.301 -4.534 -3.237 1.00 92.25 217 ALA A CA 1
ATOM 1704 C C . ALA A 1 217 ? 3.342 -5.010 -2.209 1.00 92.25 217 ALA A C 1
ATOM 1706 O O . ALA A 1 217 ? 3.254 -4.675 -1.024 1.00 92.25 217 ALA A O 1
ATOM 1707 N N . LEU A 1 218 ? 4.331 -5.795 -2.654 1.00 89.75 218 LEU A N 1
ATOM 1708 C CA . LEU A 1 218 ? 5.357 -6.354 -1.778 1.00 89.75 218 LEU A CA 1
ATOM 1709 C C . LEU A 1 218 ? 6.326 -5.284 -1.266 1.00 89.75 218 LEU A C 1
ATOM 1711 O O . LEU A 1 218 ? 6.766 -5.362 -0.117 1.00 89.75 218 LEU A O 1
ATOM 1715 N N . SER A 1 219 ? 6.616 -4.259 -2.066 1.00 86.69 219 SER A N 1
ATOM 1716 C CA . SER A 1 219 ? 7.531 -3.186 -1.677 1.00 86.69 219 SER A CA 1
ATOM 1717 C C . SER A 1 219 ? 7.059 -2.416 -0.442 1.00 86.69 219 SER A C 1
ATOM 1719 O O . SER A 1 219 ? 7.874 -2.011 0.373 1.00 86.69 219 SER A O 1
ATOM 1721 N N . ALA A 1 220 ? 5.748 -2.294 -0.213 1.00 85.50 220 ALA A N 1
ATOM 1722 C CA . ALA A 1 220 ? 5.225 -1.689 1.017 1.00 85.50 220 ALA A CA 1
ATOM 1723 C C . ALA A 1 220 ? 5.488 -2.528 2.283 1.00 85.50 220 ALA A C 1
ATOM 1725 O O . ALA A 1 220 ? 5.367 -2.032 3.406 1.00 85.50 220 ALA A O 1
ATOM 1726 N N . PHE A 1 221 ? 5.783 -3.820 2.124 1.00 82.56 221 PHE A N 1
ATOM 1727 C CA . PHE A 1 221 ? 6.093 -4.735 3.219 1.00 82.56 221 PHE A CA 1
ATOM 1728 C C . PHE A 1 221 ? 7.591 -4.858 3.492 1.00 82.56 221 PHE A C 1
ATOM 1730 O O . PHE A 1 221 ? 7.958 -5.225 4.617 1.00 82.56 221 PHE A O 1
ATOM 1737 N N . VAL A 1 222 ? 8.419 -4.594 2.485 1.00 76.88 222 VAL A N 1
ATOM 1738 C CA . VAL A 1 222 ? 9.877 -4.674 2.537 1.00 76.88 222 VAL A CA 1
ATOM 1739 C C . VAL A 1 222 ? 10.411 -3.248 2.621 1.00 76.88 222 VAL A C 1
ATOM 1741 O O . VAL A 1 222 ? 10.358 -2.514 1.643 1.00 76.88 222 VAL A O 1
ATOM 1744 N N . ASP A 1 223 ? 10.909 -2.839 3.791 1.00 58.03 223 ASP A N 1
ATOM 1745 C CA . ASP A 1 223 ? 11.544 -1.525 3.952 1.00 58.03 223 ASP A CA 1
ATOM 1746 C C . ASP A 1 223 ? 12.710 -1.409 2.952 1.00 58.03 223 ASP A C 1
ATOM 1748 O O . ASP A 1 223 ? 13.737 -2.066 3.117 1.00 58.03 223 ASP A O 1
ATOM 1752 N N . GLY A 1 224 ? 12.533 -0.632 1.878 1.00 50.66 224 GLY A N 1
ATOM 1753 C CA . GLY A 1 224 ? 13.553 -0.535 0.829 1.00 50.66 224 GLY A CA 1
ATOM 1754 C C . GLY A 1 224 ? 13.142 0.059 -0.520 1.00 50.66 224 GLY A C 1
ATOM 1755 O O . GLY A 1 224 ? 13.988 0.120 -1.406 1.00 50.66 224 GLY A O 1
ATOM 1756 N N . SER A 1 225 ? 11.897 0.503 -0.729 1.00 52.03 225 SER A N 1
ATOM 1757 C CA . SER A 1 225 ? 11.509 1.097 -2.016 1.00 52.03 225 SER A CA 1
ATOM 1758 C C . SER A 1 225 ? 11.728 2.604 -2.061 1.00 52.03 225 SER A C 1
ATOM 1760 O O . SER A 1 225 ? 10.909 3.410 -1.614 1.00 52.03 225 SER A O 1
ATOM 1762 N N . SER A 1 226 ? 12.830 2.994 -2.678 1.00 55.16 226 SER A N 1
ATOM 1763 C CA . SER A 1 226 ? 13.136 4.374 -3.017 1.00 55.16 226 SER A CA 1
ATOM 1764 C C . SER A 1 226 ? 12.915 4.671 -4.498 1.00 55.16 226 SER A C 1
ATOM 1766 O O . SER A 1 226 ? 12.835 3.776 -5.334 1.00 55.16 226 SER A O 1
ATOM 1768 N N . GLY A 1 227 ? 12.731 5.954 -4.810 1.00 58.06 227 GLY A N 1
ATOM 1769 C CA . GLY A 1 227 ? 12.319 6.409 -6.137 1.00 58.06 227 GLY A CA 1
ATOM 1770 C C . GLY A 1 227 ? 10.820 6.625 -6.261 1.00 58.06 227 GLY A C 1
ATOM 1771 O O . GLY A 1 227 ? 10.209 6.165 -7.210 1.00 58.06 227 GLY A O 1
ATOM 1772 N N . LEU A 1 228 ? 10.223 7.350 -5.318 1.00 71.12 228 LEU A N 1
ATOM 1773 C CA . LEU A 1 228 ? 8.864 7.864 -5.472 1.00 71.12 228 LEU A CA 1
ATOM 1774 C C . LEU A 1 228 ? 8.847 9.028 -6.463 1.00 71.12 228 LEU A C 1
ATOM 1776 O O . LEU A 1 228 ? 9.805 9.807 -6.533 1.00 71.12 228 LEU A O 1
ATOM 1780 N N . ILE A 1 229 ? 7.722 9.212 -7.153 1.00 75.06 229 ILE A N 1
ATOM 1781 C CA . ILE A 1 229 ? 7.441 10.485 -7.815 1.00 75.06 229 ILE A CA 1
ATOM 1782 C C . ILE A 1 229 ? 7.507 11.593 -6.761 1.00 75.06 229 ILE A C 1
ATOM 1784 O O . ILE A 1 229 ? 6.782 11.568 -5.761 1.00 75.06 229 ILE A O 1
ATOM 1788 N N . ASN A 1 230 ? 8.370 12.586 -6.982 1.00 65.56 230 ASN A N 1
ATOM 1789 C CA . ASN A 1 230 ? 8.456 13.733 -6.088 1.00 65.56 230 ASN A CA 1
ATOM 1790 C C . ASN A 1 230 ? 7.250 14.662 -6.314 1.00 65.56 230 ASN A C 1
ATOM 1792 O O . ASN A 1 230 ? 7.322 15.619 -7.080 1.00 65.56 230 ASN A O 1
ATOM 1796 N N . SER A 1 231 ? 6.130 14.349 -5.661 1.00 66.50 231 SER A N 1
ATOM 1797 C CA . SER A 1 231 ? 4.914 15.163 -5.633 1.00 66.50 231 SER A CA 1
ATOM 1798 C C . SER A 1 231 ? 4.555 15.506 -4.186 1.00 66.50 231 SER A C 1
ATOM 1800 O O . SER A 1 231 ? 4.454 14.621 -3.331 1.00 66.50 231 SER A O 1
ATOM 1802 N N . GLU A 1 232 ? 4.366 16.795 -3.896 1.00 67.06 232 GLU A N 1
ATOM 1803 C CA . GLU A 1 232 ? 3.926 17.267 -2.575 1.00 67.06 232 GLU A CA 1
ATOM 1804 C C . GLU A 1 232 ? 2.558 16.689 -2.200 1.00 67.06 232 GLU A C 1
ATOM 1806 O O . GLU A 1 232 ? 2.370 16.229 -1.072 1.00 67.06 232 GLU A O 1
ATOM 1811 N N . SER A 1 233 ? 1.641 16.603 -3.168 1.00 64.69 233 SER A N 1
ATOM 1812 C CA . SER A 1 233 ? 0.313 16.005 -2.998 1.00 64.69 233 SER A CA 1
ATOM 1813 C C . SER A 1 233 ? 0.395 14.557 -2.513 1.00 64.69 233 SER A C 1
ATOM 1815 O O . SER A 1 233 ? -0.362 14.147 -1.636 1.00 64.69 233 SER A O 1
ATOM 1817 N N . LEU A 1 234 ? 1.364 13.788 -3.018 1.00 67.94 234 LEU A N 1
ATOM 1818 C CA . LEU A 1 234 ? 1.544 12.386 -2.647 1.00 67.94 234 LEU A CA 1
ATOM 1819 C C . LEU A 1 234 ? 2.168 12.218 -1.252 1.00 67.94 234 LEU A C 1
ATOM 1821 O O . LEU A 1 234 ? 1.768 11.342 -0.483 1.00 67.94 234 LEU A O 1
ATOM 1825 N N . LYS A 1 235 ? 3.116 13.095 -0.889 1.00 69.50 235 LYS A N 1
ATOM 1826 C CA . LYS A 1 235 ? 3.677 13.144 0.474 1.00 69.50 235 LYS A CA 1
ATOM 1827 C C . LYS A 1 235 ? 2.590 13.464 1.500 1.00 69.50 235 LYS A C 1
ATOM 1829 O O . LYS A 1 235 ? 2.538 12.823 2.554 1.00 69.50 235 LYS A O 1
ATOM 1834 N N . ASN A 1 236 ? 1.707 14.405 1.171 1.00 71.12 236 ASN A N 1
ATOM 1835 C CA . ASN A 1 236 ? 0.568 14.768 2.007 1.00 71.12 236 ASN A CA 1
ATOM 1836 C C . ASN A 1 236 ? -0.433 13.612 2.124 1.00 71.12 236 ASN A C 1
ATOM 1838 O O . ASN A 1 236 ? -0.788 13.258 3.244 1.00 71.12 236 ASN A O 1
ATOM 1842 N N . ALA A 1 237 ? -0.784 12.943 1.020 1.00 70.75 237 ALA A N 1
ATOM 1843 C CA . ALA A 1 237 ? -1.680 11.783 1.032 1.00 70.75 237 ALA A CA 1
ATOM 1844 C C . ALA A 1 237 ? -1.153 10.632 1.915 1.00 70.75 237 ALA A C 1
ATOM 1846 O O . ALA A 1 237 ? -1.883 10.081 2.743 1.00 70.75 237 ALA A O 1
ATOM 1847 N N . LYS A 1 238 ? 0.147 10.309 1.825 1.00 71.25 238 LYS A N 1
ATOM 1848 C CA . LYS A 1 238 ? 0.786 9.298 2.690 1.00 71.25 238 LYS A CA 1
ATOM 1849 C C . LYS A 1 238 ? 0.720 9.682 4.170 1.00 71.25 238 LYS A C 1
ATOM 1851 O O . LYS A 1 238 ? 0.493 8.822 5.027 1.00 71.25 238 LYS A O 1
ATOM 1856 N N . LYS A 1 239 ? 0.946 10.961 4.483 1.00 74.81 239 LYS A N 1
ATOM 1857 C CA . LYS A 1 239 ? 0.876 11.485 5.852 1.00 74.81 239 LYS A CA 1
ATOM 1858 C C . LYS A 1 239 ? -0.556 11.436 6.386 1.00 74.81 239 LYS A C 1
ATOM 1860 O O . LYS A 1 239 ? -0.767 10.880 7.462 1.00 74.81 239 LYS A O 1
ATOM 1865 N N . GLU A 1 240 ? -1.520 11.919 5.611 1.00 78.12 240 GLU A N 1
ATOM 1866 C CA . GLU A 1 240 ? -2.943 11.923 5.952 1.00 78.12 240 GLU A CA 1
ATOM 1867 C C . GLU A 1 240 ? -3.458 10.502 6.207 1.00 78.12 240 GLU A C 1
ATOM 1869 O O . GLU A 1 240 ? -4.122 10.248 7.211 1.00 78.12 240 GLU A O 1
ATOM 1874 N N . PHE A 1 241 ? -3.074 9.532 5.373 1.00 74.62 241 PHE A N 1
ATOM 1875 C CA . PHE A 1 241 ? -3.446 8.134 5.577 1.00 74.62 241 PHE A CA 1
ATOM 1876 C C . PHE A 1 241 ? -2.907 7.569 6.903 1.00 74.62 241 PHE A C 1
ATOM 1878 O O . PHE A 1 241 ? -3.641 6.919 7.657 1.00 74.62 241 PHE A O 1
ATOM 1885 N N . LYS A 1 242 ? -1.640 7.855 7.237 1.00 75.56 242 LYS A N 1
ATOM 1886 C CA . LYS A 1 242 ? -1.047 7.458 8.528 1.00 75.56 242 LYS A CA 1
ATOM 1887 C C . LYS A 1 242 ? -1.750 8.132 9.707 1.00 75.56 242 LYS A C 1
ATOM 1889 O O . LYS A 1 242 ? -1.968 7.490 10.735 1.00 75.56 242 LYS A O 1
ATOM 1894 N N . GLU A 1 243 ? -2.096 9.407 9.578 1.00 80.94 243 GLU A N 1
ATOM 1895 C CA . GLU A 1 243 ? -2.811 10.162 10.610 1.00 80.94 243 GLU A CA 1
ATOM 1896 C C . GLU A 1 243 ? -4.242 9.652 10.800 1.00 80.94 243 GLU A C 1
ATOM 1898 O O . GLU A 1 243 ? -4.656 9.441 11.937 1.00 80.94 243 GLU A O 1
ATOM 1903 N N . LYS A 1 244 ? -4.957 9.325 9.719 1.00 79.75 244 LYS A N 1
ATOM 1904 C CA . LYS A 1 244 ? -6.299 8.725 9.756 1.00 79.75 244 LYS A CA 1
ATOM 1905 C C . LYS A 1 244 ? -6.305 7.379 10.480 1.00 79.75 244 LYS A C 1
ATOM 1907 O O . LYS A 1 244 ? -7.181 7.137 11.310 1.00 79.75 244 LYS A O 1
ATOM 1912 N N . GLN A 1 245 ? -5.315 6.518 10.228 1.00 77.00 245 GLN A N 1
ATOM 1913 C CA . GLN A 1 245 ? -5.187 5.250 10.957 1.00 77.00 245 GLN A CA 1
ATOM 1914 C C . GLN A 1 245 ? -4.922 5.461 12.449 1.00 77.00 245 GLN A C 1
ATOM 1916 O O . GLN A 1 245 ? -5.557 4.817 13.286 1.00 77.00 245 GLN A O 1
ATOM 1921 N N . LYS A 1 246 ? -4.017 6.388 12.793 1.00 81.44 246 LYS A N 1
ATOM 1922 C CA . LYS A 1 246 ? -3.766 6.761 14.191 1.00 81.44 246 LYS A CA 1
ATOM 1923 C C . LYS A 1 246 ? -5.046 7.273 14.841 1.00 81.44 246 LYS A C 1
ATOM 1925 O O . LYS A 1 246 ? -5.416 6.784 15.901 1.00 81.44 246 LYS A O 1
ATOM 1930 N N . PHE A 1 247 ? -5.738 8.207 14.196 1.00 83.88 247 PHE A N 1
ATOM 1931 C CA . PHE A 1 247 ? -6.964 8.802 14.711 1.00 83.88 247 PHE A CA 1
ATOM 1932 C C . PHE A 1 247 ? -8.042 7.753 14.981 1.00 83.88 247 PHE A C 1
ATOM 1934 O O . PHE A 1 247 ? -8.648 7.777 16.045 1.00 83.88 247 PHE A O 1
ATOM 1941 N N . GLN A 1 248 ? -8.244 6.788 14.078 1.00 80.75 248 GLN A N 1
ATOM 1942 C CA . GLN A 1 248 ? -9.196 5.702 14.319 1.00 80.75 248 GLN A CA 1
ATOM 1943 C C . GLN A 1 248 ? -8.803 4.856 15.534 1.00 80.75 248 GLN A C 1
ATOM 1945 O O . GLN A 1 248 ? -9.650 4.582 16.379 1.00 80.75 248 GLN A O 1
ATOM 1950 N N . LEU A 1 249 ? -7.529 4.478 15.664 1.00 80.81 249 LEU A N 1
ATOM 1951 C CA . LEU A 1 249 ? -7.057 3.686 16.802 1.00 80.81 249 LEU A CA 1
ATOM 1952 C C . LEU A 1 249 ? -7.226 4.436 18.135 1.00 80.81 249 LEU A C 1
ATOM 1954 O O . LEU A 1 249 ? -7.769 3.888 19.094 1.00 80.81 249 LEU A O 1
ATOM 1958 N N . TRP A 1 250 ? -6.796 5.698 18.184 1.00 85.19 250 TRP A N 1
ATOM 1959 C CA . TRP A 1 250 ? -6.919 6.550 19.368 1.00 85.19 250 TRP A CA 1
ATOM 1960 C C . TRP A 1 250 ? -8.377 6.883 19.690 1.00 85.19 250 TRP A C 1
ATOM 1962 O O . TRP A 1 250 ? -8.757 6.864 20.856 1.00 85.19 250 TRP A O 1
ATOM 1972 N N . GLY A 1 251 ? -9.205 7.118 18.672 1.00 87.06 251 GLY A N 1
ATOM 1973 C CA . GLY A 1 251 ? -10.637 7.361 18.818 1.00 87.06 251 GLY A CA 1
ATOM 1974 C C . GLY A 1 251 ? -11.359 6.166 19.435 1.00 87.06 251 GLY A C 1
ATOM 1975 O O . GLY A 1 251 ? -12.116 6.339 20.386 1.00 87.06 251 GLY A O 1
ATOM 1976 N N . TRP A 1 252 ? -11.061 4.946 18.974 1.00 84.50 252 TRP A N 1
ATOM 1977 C CA . TRP A 1 252 ? -11.579 3.722 19.594 1.00 84.50 252 TRP A CA 1
ATOM 1978 C C . TRP A 1 252 ? -11.094 3.553 21.035 1.00 84.50 252 TRP A C 1
ATOM 1980 O O . TRP A 1 252 ? -11.892 3.220 21.908 1.00 84.50 252 TRP A O 1
ATOM 1990 N N . SER A 1 253 ? -9.814 3.821 21.307 1.00 88.69 253 SER A N 1
ATOM 1991 C CA . SER A 1 253 ? -9.274 3.753 22.669 1.00 88.69 253 SER A CA 1
ATOM 1992 C C . SER A 1 253 ? -9.963 4.742 23.611 1.00 88.69 253 SER A C 1
ATOM 1994 O O . SER A 1 253 ? -10.302 4.373 24.734 1.00 88.69 253 SER A O 1
ATOM 1996 N N . LEU A 1 254 ? -10.178 5.982 23.165 1.00 94.12 254 LEU A N 1
ATOM 1997 C CA . LEU A 1 254 ? -10.872 7.010 23.938 1.00 94.12 254 LEU A CA 1
ATOM 1998 C C . LEU A 1 254 ? -12.326 6.604 24.188 1.00 94.12 254 LEU A C 1
ATOM 2000 O O . LEU A 1 254 ? -12.782 6.659 25.324 1.00 94.12 254 LEU A O 1
ATOM 2004 N N . LEU A 1 255 ? -13.025 6.128 23.155 1.00 94.50 255 LEU A N 1
ATOM 2005 C CA . LEU A 1 255 ? -14.419 5.702 23.251 1.00 94.50 255 LEU A CA 1
ATOM 2006 C C . LEU A 1 255 ? -14.599 4.543 24.240 1.00 94.50 255 LEU A C 1
ATOM 2008 O O . LEU A 1 255 ? -15.488 4.596 25.087 1.00 94.50 255 LEU A O 1
ATOM 2012 N N . ILE A 1 256 ? -13.725 3.532 24.189 1.00 95.31 256 ILE A N 1
ATOM 2013 C CA . ILE A 1 256 ? -13.741 2.407 25.135 1.00 95.31 256 ILE A CA 1
ATOM 2014 C C . ILE A 1 256 ? -13.432 2.889 26.556 1.00 95.31 256 ILE A C 1
ATOM 2016 O O . ILE A 1 256 ? -14.123 2.498 27.495 1.00 95.31 256 ILE A O 1
ATOM 2020 N N . ALA A 1 257 ? -12.433 3.756 26.732 1.00 95.75 257 ALA A N 1
ATOM 2021 C CA . ALA A 1 257 ? -12.088 4.293 28.046 1.00 95.75 257 ALA A CA 1
ATOM 2022 C C . ALA A 1 257 ? -13.251 5.094 28.657 1.00 95.75 257 ALA A C 1
ATOM 2024 O O . ALA A 1 257 ? -13.625 4.862 29.806 1.00 95.75 257 ALA A O 1
ATOM 2025 N N . THR A 1 258 ? -13.872 5.985 27.880 1.00 96.75 258 THR A N 1
ATOM 2026 C CA . THR A 1 258 ? -15.050 6.750 28.307 1.00 96.75 258 THR A CA 1
ATOM 2027 C C . THR A 1 258 ? -16.227 5.831 28.628 1.00 96.75 258 THR A C 1
ATOM 2029 O O . THR A 1 258 ? -16.894 6.033 29.641 1.00 96.75 258 THR A O 1
ATOM 2032 N N . PHE A 1 259 ? -16.454 4.790 27.821 1.00 97.69 259 PHE A N 1
ATOM 2033 C CA . PHE A 1 259 ? -17.492 3.796 28.081 1.00 97.69 259 PHE A CA 1
ATOM 2034 C C . PHE A 1 259 ? -17.264 3.057 29.405 1.00 97.69 259 PHE A C 1
ATOM 2036 O O . PHE A 1 259 ? -18.195 2.932 30.193 1.00 97.69 259 PHE A O 1
ATOM 2043 N N . ILE A 1 260 ? -16.030 2.633 29.701 1.00 97.38 260 ILE A N 1
ATOM 2044 C CA . ILE A 1 260 ? -15.691 1.970 30.971 1.00 97.38 260 ILE A CA 1
ATOM 2045 C C . ILE A 1 260 ? -15.917 2.910 32.162 1.00 97.38 260 ILE A C 1
ATOM 2047 O O . ILE A 1 260 ? -16.476 2.484 33.172 1.00 97.38 260 ILE A O 1
ATOM 2051 N N . ILE A 1 261 ? -15.529 4.184 32.051 1.00 97.69 261 ILE A N 1
ATOM 2052 C CA . ILE A 1 261 ? -15.749 5.182 33.112 1.00 97.69 261 ILE A CA 1
ATOM 2053 C C . ILE A 1 261 ? -17.248 5.382 33.368 1.00 97.69 261 ILE A C 1
ATOM 2055 O O . ILE A 1 261 ? -17.683 5.386 34.519 1.00 97.69 261 ILE A O 1
ATOM 2059 N N . LEU A 1 262 ? -18.049 5.511 32.307 1.00 97.44 262 LEU A N 1
ATOM 2060 C CA . LEU A 1 262 ? -19.505 5.632 32.412 1.00 97.44 262 LEU A CA 1
ATOM 2061 C C . LEU A 1 262 ? -20.140 4.378 33.012 1.00 97.44 262 LEU A C 1
ATOM 2063 O O . LEU A 1 262 ? -21.024 4.489 33.856 1.00 97.44 262 LEU A O 1
ATOM 2067 N N . LEU A 1 263 ? -19.670 3.196 32.617 1.00 97.56 263 LEU A N 1
ATOM 2068 C CA . LEU A 1 263 ? -20.166 1.925 33.133 1.00 97.56 263 LEU A CA 1
ATOM 2069 C C . LEU A 1 263 ? -19.854 1.767 34.627 1.00 97.56 263 LEU A C 1
ATOM 2071 O O . LEU A 1 263 ? -20.717 1.363 35.403 1.00 97.56 263 LEU A O 1
ATOM 2075 N N . ALA A 1 264 ? -18.644 2.140 35.050 1.00 97.88 264 ALA A N 1
ATOM 2076 C CA . ALA A 1 264 ? -18.274 2.163 36.461 1.00 97.88 264 ALA A CA 1
ATOM 2077 C C . ALA A 1 264 ? -19.140 3.157 37.251 1.00 97.88 264 ALA A C 1
ATOM 2079 O O . ALA A 1 264 ? -19.651 2.811 38.315 1.00 97.88 264 ALA A O 1
ATOM 2080 N N . ASN A 1 265 ? -19.360 4.360 36.710 1.00 98.00 265 ASN A N 1
ATOM 2081 C CA . ASN A 1 265 ? -20.240 5.358 37.317 1.00 98.00 265 ASN A CA 1
ATOM 2082 C C . ASN A 1 265 ? -21.676 4.823 37.462 1.00 98.00 265 ASN A C 1
ATOM 2084 O O . ASN A 1 265 ? -22.263 4.916 38.536 1.00 98.00 265 ASN A O 1
ATOM 2088 N N . TYR A 1 266 ? -22.204 4.170 36.426 1.00 97.81 266 TYR A N 1
ATOM 2089 C CA . TYR A 1 266 ? -23.521 3.539 36.465 1.00 97.81 266 TYR A CA 1
ATOM 2090 C C . TYR A 1 266 ? -23.639 2.494 37.584 1.00 97.81 266 TYR A C 1
ATOM 2092 O O . TYR A 1 266 ? -24.605 2.533 38.341 1.00 97.81 266 TYR A O 1
ATOM 2100 N N . PHE A 1 267 ? -22.656 1.601 37.745 1.00 97.81 267 PHE A N 1
ATOM 2101 C CA . PHE A 1 267 ? -22.695 0.599 38.817 1.00 97.81 267 PHE A CA 1
ATOM 2102 C C . PHE A 1 267 ? -22.613 1.214 40.215 1.00 97.81 267 PHE A C 1
ATOM 2104 O O . PHE A 1 267 ? -23.311 0.765 41.125 1.00 97.81 267 PHE A O 1
ATOM 2111 N N . VAL A 1 268 ? -21.786 2.248 40.391 1.00 97.75 268 VAL A N 1
ATOM 2112 C CA . VAL A 1 268 ? -21.716 2.991 41.655 1.00 97.75 268 VAL A CA 1
ATOM 2113 C C . VAL A 1 268 ? -23.066 3.644 41.950 1.00 97.75 268 VAL A C 1
ATOM 2115 O O . VAL A 1 268 ? -23.604 3.471 43.043 1.00 97.75 268 VAL A O 1
ATOM 2118 N N . PHE A 1 269 ? -23.645 4.336 40.969 1.00 97.81 269 PHE A N 1
ATOM 2119 C CA . PHE A 1 269 ? -24.951 4.971 41.096 1.00 97.81 269 PHE A CA 1
ATOM 2120 C C . PHE A 1 269 ? -26.054 3.960 41.438 1.00 97.81 269 PHE A C 1
ATOM 2122 O O . PHE A 1 269 ? -26.791 4.176 42.396 1.00 97.81 269 PHE A O 1
ATOM 2129 N N . ASP A 1 270 ? -26.135 2.836 40.721 1.00 97.25 270 ASP A N 1
ATOM 2130 C CA . ASP A 1 270 ? -27.126 1.780 40.960 1.00 97.25 270 ASP A CA 1
ATOM 2131 C C . ASP A 1 270 ? -26.999 1.175 42.367 1.00 97.25 270 ASP A C 1
ATOM 2133 O O . ASP A 1 270 ? -28.005 0.981 43.052 1.00 97.25 270 ASP A O 1
ATOM 2137 N N . HIS A 1 271 ? -25.771 0.949 42.849 1.00 97.12 271 HIS A N 1
ATOM 2138 C CA . HIS A 1 271 ? -25.538 0.452 44.206 1.00 97.12 271 HIS A CA 1
ATOM 2139 C C . HIS A 1 271 ? -26.075 1.415 45.274 1.00 97.12 271 HIS A C 1
ATOM 2141 O O . HIS A 1 271 ? -26.806 0.999 46.177 1.00 97.12 271 HIS A O 1
ATOM 2147 N N . TYR A 1 272 ? -25.744 2.706 45.169 1.00 96.69 272 TYR A N 1
ATOM 2148 C CA . TYR A 1 272 ? -26.219 3.708 46.125 1.00 96.69 272 TYR A CA 1
ATOM 2149 C C . TYR A 1 272 ? -27.724 3.958 46.006 1.00 96.69 272 TYR A C 1
ATOM 2151 O O . TYR A 1 272 ? -28.390 4.123 47.027 1.00 96.69 272 TYR A O 1
ATOM 2159 N N . TRP A 1 273 ? -28.277 3.922 44.794 1.00 97.12 273 TRP A N 1
ATOM 2160 C CA . TRP A 1 273 ? -29.712 4.046 44.555 1.00 97.12 273 TRP A CA 1
ATOM 2161 C C . TRP A 1 273 ? -30.499 2.903 45.207 1.00 97.12 273 TRP A C 1
ATOM 2163 O O . TRP A 1 273 ? -31.470 3.148 45.922 1.00 97.12 273 TRP A O 1
ATOM 2173 N N . LYS A 1 274 ? -30.048 1.654 45.033 1.00 96.75 274 LYS A N 1
ATOM 2174 C CA . LYS A 1 274 ? -30.644 0.482 45.695 1.00 96.75 274 LYS A CA 1
ATOM 2175 C C . LYS A 1 274 ? -30.573 0.601 47.211 1.00 96.75 274 LYS A C 1
ATOM 2177 O O . LYS A 1 274 ? -31.600 0.493 47.871 1.00 96.75 274 LYS A O 1
ATOM 2182 N N . LYS A 1 275 ? -29.398 0.939 47.752 1.00 95.88 275 LYS A N 1
ATOM 2183 C CA . LYS A 1 275 ? -29.222 1.144 49.196 1.00 95.88 275 LYS A CA 1
ATOM 2184 C C . LYS A 1 275 ? -30.154 2.228 49.748 1.00 95.88 275 LYS A C 1
ATOM 2186 O O . LYS A 1 275 ? -30.709 2.062 50.831 1.00 95.88 275 LYS A O 1
ATOM 2191 N N . GLN A 1 276 ? -30.349 3.320 49.010 1.00 95.75 276 GLN A N 1
ATOM 2192 C CA . GLN A 1 276 ? -31.278 4.380 49.395 1.00 95.75 276 GLN A CA 1
ATOM 2193 C C . GLN A 1 276 ? -32.730 3.889 49.408 1.00 95.75 276 GLN A C 1
ATOM 2195 O O . GLN A 1 276 ? -33.470 4.191 50.343 1.00 95.75 276 GLN A O 1
ATOM 2200 N N . ASN A 1 277 ? -33.139 3.114 48.402 1.00 95.50 277 ASN A N 1
ATOM 2201 C CA . ASN A 1 277 ? -34.487 2.549 48.339 1.00 95.50 277 ASN A CA 1
ATOM 2202 C C . ASN A 1 277 ? -34.744 1.534 49.456 1.00 95.50 277 ASN A C 1
ATOM 2204 O O . ASN A 1 277 ? -35.830 1.547 50.037 1.00 95.50 277 ASN A O 1
ATOM 2208 N N . ASP A 1 278 ? -33.754 0.714 49.805 1.00 96.00 278 ASP A N 1
ATOM 2209 C CA . ASP A 1 278 ? -33.853 -0.238 50.915 1.00 96.00 278 ASP A CA 1
ATOM 2210 C C . ASP A 1 278 ? -34.027 0.493 52.254 1.00 96.00 278 ASP A C 1
ATOM 2212 O O . ASP A 1 278 ? -34.921 0.163 53.037 1.00 96.00 278 ASP A O 1
ATOM 2216 N N . ILE A 1 279 ? -33.225 1.539 52.497 1.00 94.81 279 ILE A N 1
ATOM 2217 C CA . ILE A 1 279 ? -33.331 2.375 53.703 1.00 94.81 279 ILE A CA 1
ATOM 2218 C C . ILE A 1 279 ? -34.692 3.073 53.762 1.00 94.81 279 ILE A C 1
ATOM 2220 O O . ILE A 1 279 ? -35.345 3.041 54.803 1.00 94.81 279 ILE A O 1
ATOM 2224 N N . ASN A 1 280 ? -35.148 3.671 52.659 1.00 94.81 280 ASN A N 1
ATOM 2225 C CA . ASN A 1 280 ? -36.455 4.327 52.595 1.00 94.81 280 ASN A CA 1
ATOM 2226 C C . ASN A 1 280 ? -37.602 3.339 52.857 1.00 94.81 280 ASN A C 1
ATOM 2228 O O . ASN A 1 280 ? -38.531 3.659 53.599 1.00 94.81 280 ASN A O 1
ATOM 2232 N N . SER A 1 281 ? -37.513 2.127 52.303 1.00 94.00 281 SER A N 1
ATOM 2233 C CA . SER A 1 281 ? -38.502 1.067 52.519 1.00 94.00 281 SER A CA 1
ATOM 2234 C C . SER A 1 281 ? -38.539 0.634 53.987 1.00 94.00 281 SER A C 1
ATOM 2236 O O . SER A 1 281 ? -39.612 0.564 54.588 1.00 94.00 281 SER A O 1
ATOM 2238 N N . ALA A 1 282 ? -37.374 0.417 54.607 1.00 93.44 282 ALA A N 1
ATOM 2239 C CA . ALA A 1 282 ? -37.277 0.093 56.030 1.00 9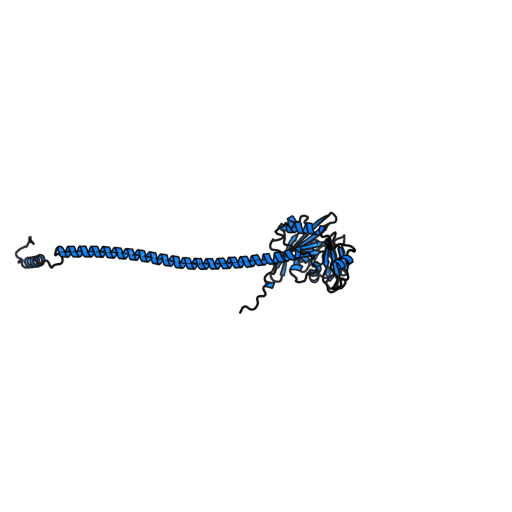3.44 282 ALA A CA 1
ATOM 2240 C C . ALA A 1 282 ? -37.813 1.226 56.922 1.00 93.44 282 ALA A C 1
ATOM 2242 O O . ALA A 1 282 ? -38.501 0.977 57.912 1.00 93.44 282 ALA A O 1
ATOM 2243 N N . LEU A 1 283 ? -37.544 2.481 56.554 1.00 94.00 283 LEU A N 1
ATOM 2244 C CA . LEU A 1 283 ? -38.024 3.660 57.269 1.00 94.00 283 LEU A CA 1
ATOM 2245 C C . LEU A 1 283 ? -39.553 3.764 57.206 1.00 94.00 283 LEU A C 1
ATOM 2247 O O . LEU A 1 283 ? -40.185 4.000 58.235 1.00 94.00 283 LEU A O 1
ATOM 2251 N N . GLN A 1 284 ? -40.157 3.508 56.043 1.00 93.94 284 GLN A N 1
ATOM 2252 C CA . GLN A 1 284 ? -41.612 3.475 55.883 1.00 93.94 284 GLN A CA 1
ATOM 2253 C C . GLN A 1 284 ? -4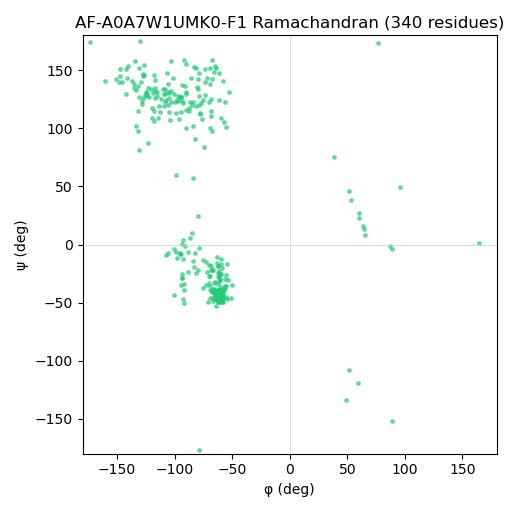2.259 2.371 56.737 1.00 93.94 284 GLN A C 1
ATOM 2255 O O . GLN A 1 284 ? -43.262 2.623 57.411 1.00 93.94 284 GLN A O 1
ATOM 2260 N N . VAL A 1 285 ? -41.667 1.170 56.772 1.00 94.19 285 VAL A N 1
ATOM 2261 C CA . VAL A 1 285 ? -42.127 0.075 57.645 1.00 94.19 285 VAL A CA 1
ATOM 2262 C C . VAL A 1 285 ? -42.033 0.486 59.115 1.00 94.19 285 VAL A C 1
ATOM 2264 O O . VAL A 1 285 ? -43.021 0.379 59.839 1.00 94.19 285 VAL A O 1
ATOM 2267 N N . ASN A 1 286 ? -40.902 1.039 59.554 1.00 92.94 286 ASN A N 1
ATOM 2268 C CA . ASN A 1 286 ? -40.723 1.480 60.939 1.00 92.94 286 ASN A CA 1
ATOM 2269 C C . ASN A 1 286 ? -41.701 2.592 61.336 1.00 92.94 286 ASN A C 1
ATOM 2271 O O . ASN A 1 286 ? -42.272 2.533 62.422 1.00 92.94 286 ASN A O 1
ATOM 2275 N N . GLN A 1 287 ? -41.955 3.566 60.458 1.00 93.25 287 GLN A N 1
ATOM 2276 C CA . GLN A 1 287 ? -42.972 4.596 60.688 1.00 93.25 287 GLN A CA 1
ATOM 2277 C C . GLN A 1 287 ? -44.373 3.993 60.832 1.00 93.25 287 GLN A C 1
ATOM 2279 O O . GLN A 1 287 ? -45.142 4.426 61.688 1.00 93.25 287 GLN A O 1
ATOM 2284 N N . SER A 1 288 ? -44.714 2.985 60.023 1.00 93.38 288 SER A N 1
ATOM 2285 C CA . SER A 1 288 ? -46.002 2.293 60.138 1.00 93.38 288 SER A CA 1
ATOM 2286 C C . SER A 1 288 ? -46.127 1.510 61.452 1.00 93.38 288 SER A C 1
ATOM 2288 O O . SER A 1 288 ? -47.171 1.567 62.102 1.00 93.38 288 SER A O 1
ATOM 2290 N N . SER A 1 289 ? -45.046 0.858 61.893 1.00 92.12 289 SER A N 1
ATOM 2291 C CA . SER A 1 289 ? -44.976 0.156 63.177 1.00 92.12 289 SER A CA 1
ATOM 2292 C C . SER A 1 289 ? -45.085 1.115 64.360 1.00 92.12 289 SER A C 1
ATOM 2294 O O . SER A 1 289 ? -45.821 0.825 65.298 1.00 92.12 289 SER A O 1
ATOM 2296 N N . LEU A 1 290 ? -44.420 2.275 64.299 1.00 94.31 290 LEU A N 1
ATOM 2297 C CA . LEU A 1 290 ? -44.529 3.331 65.311 1.00 94.31 290 LEU A CA 1
ATOM 2298 C C . LEU A 1 290 ? -45.960 3.852 65.425 1.00 94.31 290 LEU A C 1
ATOM 2300 O O . LEU A 1 290 ? -46.514 3.856 66.518 1.00 94.31 290 LEU A O 1
ATOM 2304 N N . LYS A 1 291 ? -46.597 4.190 64.299 1.00 93.69 291 LYS A N 1
ATOM 2305 C CA . LYS A 1 291 ? -48.007 4.613 64.290 1.00 93.69 291 LYS A CA 1
ATOM 2306 C C . LYS A 1 291 ? -48.927 3.549 64.882 1.00 93.69 291 LYS A C 1
ATOM 2308 O O . LYS A 1 291 ? -49.848 3.868 65.626 1.00 93.69 291 LYS A O 1
ATOM 2313 N N . ARG A 1 292 ? -48.686 2.272 64.568 1.00 93.06 292 ARG A N 1
ATOM 2314 C CA . ARG A 1 292 ? -49.471 1.161 65.120 1.00 93.06 292 ARG A CA 1
ATOM 2315 C C . ARG A 1 292 ? -49.246 0.991 66.619 1.00 93.06 292 ARG A C 1
ATOM 2317 O O . ARG A 1 292 ? -50.207 0.724 67.330 1.00 93.06 292 ARG A O 1
ATOM 2324 N N . TYR A 1 293 ? -48.011 1.152 67.088 1.00 94.50 293 TYR A N 1
ATOM 2325 C CA . TYR A 1 293 ? -47.678 1.144 68.510 1.00 94.50 293 TYR A CA 1
ATOM 2326 C C . TYR A 1 293 ? -48.378 2.286 69.252 1.00 94.50 293 TYR A C 1
ATOM 2328 O O . TYR A 1 293 ? -49.012 2.040 70.271 1.00 94.50 293 TYR A O 1
ATOM 2336 N N . GLU A 1 294 ? -48.321 3.509 68.721 1.00 94.19 294 GLU A N 1
ATOM 2337 C CA . GLU A 1 294 ? -49.011 4.671 69.289 1.00 94.19 294 GLU A CA 1
ATOM 2338 C C . GLU A 1 294 ? -50.519 4.425 69.387 1.00 94.19 294 GLU A C 1
ATOM 2340 O O . GLU A 1 294 ? -51.107 4.649 70.442 1.00 94.19 294 GLU A O 1
ATOM 2345 N N . LEU A 1 295 ? -51.130 3.885 68.329 1.00 95.75 295 LEU A N 1
ATOM 2346 C CA . LEU A 1 295 ? -52.557 3.570 68.300 1.00 95.75 295 LEU A CA 1
ATOM 2347 C C . LEU A 1 295 ? -52.921 2.492 69.334 1.00 95.75 295 LEU A C 1
ATOM 2349 O O . LEU A 1 295 ? -53.856 2.683 70.108 1.00 95.75 295 LEU A O 1
ATOM 2353 N N . LEU A 1 296 ? -52.140 1.408 69.418 1.00 94.56 296 LEU A N 1
ATOM 2354 C CA . LEU A 1 296 ? -52.324 0.373 70.444 1.00 94.56 296 LEU A CA 1
ATOM 2355 C C . LEU A 1 296 ? -52.147 0.925 71.862 1.00 94.56 296 LEU A C 1
ATOM 2357 O O . LEU A 1 296 ? -52.860 0.512 72.771 1.00 94.56 296 LEU A O 1
ATOM 2361 N N . ASN A 1 297 ? -51.198 1.839 72.065 1.00 93.44 297 ASN A N 1
ATOM 2362 C CA . ASN A 1 297 ? -50.935 2.448 73.363 1.00 93.44 297 ASN A CA 1
ATOM 2363 C C . ASN A 1 297 ? -52.086 3.371 73.789 1.00 93.44 297 ASN A C 1
ATOM 2365 O O . ASN A 1 297 ? -52.481 3.361 74.955 1.00 93.44 297 ASN A O 1
ATOM 2369 N N . VAL A 1 298 ? -52.665 4.122 72.846 1.00 95.00 298 VAL A N 1
ATOM 2370 C CA . VAL A 1 298 ? -53.885 4.909 73.078 1.00 95.00 298 VAL A CA 1
ATOM 2371 C C . VAL A 1 298 ? -55.051 3.989 73.434 1.00 95.00 298 VAL A C 1
ATOM 2373 O O . VAL A 1 298 ? -55.680 4.201 74.468 1.00 95.00 298 VAL A O 1
ATOM 2376 N N . GLU A 1 299 ? -55.299 2.931 72.655 1.00 94.12 299 GLU A N 1
ATOM 2377 C CA . GLU A 1 299 ? -56.356 1.955 72.960 1.00 94.12 299 GLU A CA 1
ATOM 2378 C C . GLU A 1 299 ? -56.161 1.291 74.328 1.00 94.12 299 GLU A C 1
ATOM 2380 O O . GLU A 1 299 ? -57.115 1.120 75.086 1.00 94.12 299 GLU A O 1
ATOM 2385 N N . TYR A 1 300 ? -54.927 0.904 74.655 1.00 93.81 300 TYR A N 1
ATOM 2386 C CA . TYR A 1 300 ? -54.584 0.321 75.947 1.00 93.81 300 TYR A CA 1
ATOM 2387 C C . TYR A 1 300 ? -54.864 1.300 77.088 1.00 93.81 300 TYR A C 1
ATOM 2389 O O . TYR A 1 300 ? -55.472 0.914 78.085 1.00 93.81 300 TYR A O 1
ATOM 2397 N N . THR A 1 301 ? -54.460 2.562 76.932 1.00 93.00 301 THR A N 1
ATOM 2398 C CA . THR A 1 301 ? -54.669 3.606 77.943 1.00 93.00 301 THR A CA 1
ATOM 2399 C C . THR A 1 301 ? -56.157 3.867 78.150 1.00 93.00 301 THR A C 1
ATOM 2401 O O . THR A 1 301 ? -56.614 3.824 79.286 1.00 93.00 301 THR A O 1
ATOM 2404 N N . GLN A 1 302 ? -56.931 3.999 77.070 1.00 92.56 302 GLN A N 1
ATOM 2405 C CA . GLN A 1 302 ? -58.387 4.164 77.129 1.00 92.56 302 GLN A CA 1
ATOM 2406 C C . GLN A 1 302 ? -59.081 2.978 77.807 1.00 92.56 302 GLN A C 1
ATOM 2408 O O . GLN A 1 302 ? -59.930 3.166 78.673 1.00 92.56 302 GLN A O 1
ATOM 2413 N N . LYS A 1 303 ? -58.709 1.739 77.453 1.00 90.25 303 LYS A N 1
ATOM 2414 C CA . LYS A 1 303 ? -59.248 0.535 78.107 1.00 90.25 303 LYS A CA 1
ATOM 2415 C C . LYS A 1 303 ? -58.881 0.491 79.587 1.00 90.25 303 LYS A C 1
ATOM 2417 O O . LYS A 1 303 ? -59.713 0.124 80.407 1.00 90.25 303 LYS A O 1
ATOM 2422 N N . LYS A 1 304 ? -57.647 0.857 79.937 1.00 88.12 304 LYS A N 1
ATOM 2423 C CA . LYS A 1 304 ? -57.184 0.902 81.325 1.00 88.12 304 LYS A CA 1
ATOM 2424 C C . LYS A 1 304 ? -57.952 1.946 82.137 1.00 88.12 304 LYS A C 1
ATOM 2426 O O . LYS A 1 304 ? -58.393 1.626 83.234 1.00 88.12 304 LYS A O 1
ATOM 2431 N N . GLU A 1 305 ? -58.118 3.155 81.608 1.00 89.19 305 GLU A N 1
ATOM 2432 C CA . GLU A 1 305 ? -58.904 4.222 82.239 1.00 89.19 305 GLU A CA 1
ATOM 2433 C C . GLU A 1 305 ? -60.361 3.801 82.414 1.00 89.19 305 GLU A C 1
ATOM 2435 O O . GLU A 1 305 ? -60.864 3.864 83.528 1.00 89.19 305 GLU A O 1
ATOM 2440 N N . PHE A 1 306 ? -60.994 3.239 81.380 1.00 89.38 306 PHE A N 1
ATOM 2441 C CA . PHE A 1 306 ? -62.348 2.692 81.480 1.00 89.38 306 PHE A CA 1
ATOM 2442 C C . PHE A 1 306 ? -62.474 1.661 82.611 1.00 89.38 306 PHE A C 1
ATOM 2444 O O . PHE A 1 306 ? -63.400 1.726 83.417 1.00 89.38 306 PHE A O 1
ATOM 2451 N N . LEU A 1 307 ? -61.539 0.711 82.706 1.00 85.62 307 LEU A N 1
ATOM 2452 C CA . LEU A 1 307 ? -61.558 -0.305 83.759 1.00 85.62 307 LEU A CA 1
ATOM 2453 C C . LEU A 1 307 ? -61.333 0.288 85.164 1.00 85.62 307 LEU A C 1
ATOM 2455 O O . LEU A 1 307 ? -61.899 -0.230 86.127 1.00 85.62 307 LEU A O 1
ATOM 2459 N N . LEU A 1 308 ? -60.529 1.353 85.287 1.00 81.88 308 LEU A N 1
ATOM 2460 C CA . LEU A 1 308 ? -60.316 2.081 86.545 1.00 81.88 308 LEU A CA 1
ATOM 2461 C C . LEU A 1 308 ? -61.559 2.883 86.952 1.00 81.88 308 LEU A C 1
ATOM 2463 O O . LEU A 1 308 ? -62.010 2.755 88.085 1.00 81.88 308 LEU A O 1
ATOM 2467 N N . GLU A 1 309 ? -62.132 3.666 86.037 1.00 82.62 309 GLU A N 1
ATOM 2468 C CA . GLU A 1 309 ? -63.323 4.492 86.286 1.00 82.62 309 GLU A CA 1
ATOM 2469 C C . GLU A 1 309 ? -64.550 3.650 86.649 1.00 82.62 309 GLU A C 1
ATOM 2471 O O . GLU A 1 309 ? -65.360 4.058 87.476 1.00 82.62 309 GLU A O 1
ATOM 2476 N N . ASN A 1 310 ? -64.669 2.450 86.075 1.00 80.75 310 ASN A N 1
ATOM 2477 C CA . ASN A 1 310 ? -65.758 1.520 86.380 1.00 80.75 310 ASN A CA 1
ATOM 2478 C C . ASN A 1 310 ? -65.466 0.618 87.595 1.00 80.75 310 ASN A C 1
ATOM 2480 O O . ASN A 1 310 ? -66.238 -0.300 87.866 1.00 80.75 310 ASN A O 1
ATOM 2484 N N . GLY A 1 311 ? -64.353 0.826 88.314 1.00 70.38 311 GLY A N 1
ATOM 2485 C CA . GLY A 1 311 ? -64.009 0.059 89.520 1.00 70.38 311 GLY A CA 1
ATOM 2486 C C . GLY A 1 311 ? -63.744 -1.433 89.276 1.00 70.38 311 GLY A C 1
ATOM 2487 O O . GLY A 1 311 ? -63.662 -2.210 90.222 1.00 70.38 311 GLY A O 1
ATOM 2488 N N . LEU A 1 312 ? -63.582 -1.853 88.016 1.00 68.62 312 LEU A N 1
ATOM 2489 C CA . LEU A 1 312 ? -63.427 -3.257 87.610 1.00 68.62 312 LEU A CA 1
ATOM 2490 C C . LEU A 1 312 ? -62.036 -3.827 87.929 1.00 68.62 312 LEU A C 1
ATOM 2492 O O . LEU A 1 312 ? -61.826 -5.035 87.844 1.00 68.62 312 LEU A O 1
ATOM 2496 N N . LEU A 1 313 ? -61.081 -2.958 88.267 1.00 64.69 313 LEU A N 1
ATOM 2497 C CA . LEU A 1 313 ? -59.731 -3.331 88.705 1.00 64.69 313 LEU A CA 1
ATOM 2498 C C . LEU A 1 313 ? -59.589 -3.389 90.230 1.00 64.69 313 LEU A C 1
ATOM 2500 O O . LEU A 1 313 ? -58.548 -3.823 90.724 1.00 64.69 313 LEU A O 1
ATOM 2504 N N . GLU A 1 314 ? -60.609 -2.969 90.980 1.00 63.94 314 GLU A N 1
ATOM 2505 C CA . GLU A 1 314 ? -60.653 -3.168 92.424 1.00 63.94 314 GLU A CA 1
ATOM 2506 C C . GLU A 1 314 ? -61.241 -4.549 92.739 1.00 63.94 314 GLU A C 1
ATOM 2508 O O . GLU A 1 314 ? -62.145 -5.035 92.058 1.00 63.94 314 GLU A O 1
ATOM 2513 N N . ASN A 1 315 ? -60.731 -5.216 93.780 1.00 61.94 315 ASN A N 1
ATOM 2514 C CA . ASN A 1 315 ? -61.312 -6.477 94.240 1.00 61.94 315 ASN A CA 1
ATOM 2515 C C . ASN A 1 315 ? -62.772 -6.233 94.645 1.00 61.94 315 ASN A C 1
ATOM 2517 O O . ASN A 1 315 ? -63.029 -5.623 95.686 1.00 61.94 315 ASN A O 1
ATOM 2521 N N . SER A 1 316 ? -63.712 -6.734 93.839 1.00 67.06 316 SER A N 1
ATOM 2522 C CA . SER A 1 316 ? -65.148 -6.685 94.118 1.00 67.06 316 SER A CA 1
ATOM 2523 C C . SER A 1 316 ? -65.427 -7.314 95.484 1.00 67.06 316 SER A C 1
ATOM 2525 O O . SER A 1 316 ? -65.437 -8.539 95.652 1.00 67.06 316 SER A O 1
ATOM 2527 N N . ARG A 1 317 ? -65.633 -6.460 96.495 1.00 68.31 317 ARG A N 1
ATOM 2528 C CA . ARG A 1 317 ? -65.993 -6.895 97.851 1.00 68.31 317 ARG A CA 1
ATOM 2529 C C . ARG A 1 317 ? -67.307 -7.668 97.819 1.00 68.31 317 ARG A C 1
ATOM 2531 O O . ARG A 1 317 ? -67.437 -8.664 98.520 1.00 68.31 317 ARG A O 1
ATOM 2538 N N . THR A 1 318 ? -68.238 -7.263 96.960 1.00 72.88 318 THR A N 1
ATOM 2539 C CA . THR A 1 318 ? -69.513 -7.943 96.716 1.00 72.88 318 THR A CA 1
ATOM 2540 C C . THR A 1 318 ? -69.310 -9.365 96.208 1.00 72.88 318 THR A C 1
ATOM 2542 O O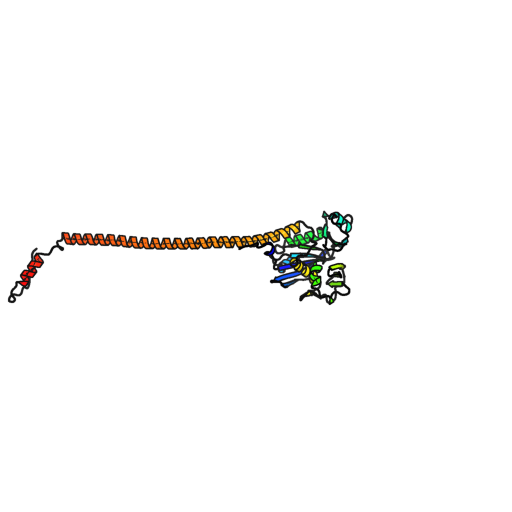 . THR A 1 318 ? -69.904 -10.275 96.771 1.00 72.88 318 THR A O 1
ATOM 2545 N N . SER A 1 319 ? -68.416 -9.601 95.243 1.00 75.69 319 SER A N 1
ATOM 2546 C CA . SER A 1 319 ? -68.095 -10.959 94.775 1.00 75.69 319 SER A CA 1
ATOM 2547 C C . SER A 1 319 ? -67.427 -11.805 95.862 1.00 75.69 319 SER A C 1
ATOM 2549 O O . SER A 1 319 ? -67.779 -12.969 96.030 1.00 75.69 319 SER A O 1
ATOM 2551 N N . PHE A 1 320 ? -66.513 -11.221 96.645 1.00 77.69 320 PHE A N 1
ATOM 2552 C CA . PHE A 1 320 ? -65.876 -11.914 97.770 1.00 77.69 320 PHE A CA 1
ATOM 2553 C C . PHE A 1 320 ? -66.888 -12.326 98.851 1.00 77.69 320 PHE A C 1
ATOM 2555 O O . PHE A 1 320 ? -66.860 -13.460 99.328 1.00 77.69 320 PHE A O 1
ATOM 2562 N N . TYR A 1 321 ? -67.796 -11.427 99.243 1.00 79.81 321 TYR A N 1
ATOM 2563 C CA . TYR A 1 321 ? -68.811 -11.729 100.252 1.00 79.81 321 TYR A CA 1
ATOM 2564 C C . TYR A 1 321 ? -69.907 -12.655 99.723 1.00 79.81 321 TYR A C 1
ATOM 2566 O O . TYR A 1 321 ? -70.355 -13.515 100.473 1.00 79.81 321 TYR A O 1
ATOM 2574 N N . ALA A 1 322 ? -70.290 -12.542 98.449 1.00 83.12 322 ALA A N 1
ATOM 2575 C CA . ALA A 1 322 ? -71.217 -13.467 97.801 1.00 83.12 322 ALA A CA 1
ATOM 2576 C C . ALA A 1 322 ? -70.692 -14.904 97.838 1.00 83.12 322 ALA A C 1
ATOM 2578 O O . ALA A 1 322 ? -71.406 -15.812 98.256 1.00 83.12 322 ALA A O 1
ATOM 2579 N N . ASP A 1 323 ? -69.420 -15.091 97.478 1.00 84.25 323 ASP A N 1
ATOM 2580 C CA . ASP A 1 323 ? -68.759 -16.396 97.506 1.00 84.25 323 ASP A CA 1
ATOM 2581 C C . ASP A 1 323 ? -68.686 -16.955 98.935 1.00 84.25 323 ASP A C 1
ATOM 2583 O O . ASP A 1 323 ? -69.032 -18.109 99.184 1.00 84.25 323 ASP A O 1
ATOM 2587 N N . LYS A 1 324 ? -68.343 -16.114 99.921 1.00 84.06 324 LYS A N 1
ATOM 2588 C CA . LYS A 1 324 ? -68.346 -16.518 101.337 1.00 84.06 324 LYS A CA 1
ATOM 2589 C C . LYS A 1 324 ? -69.736 -16.865 101.865 1.00 84.06 324 LYS A C 1
ATOM 2591 O O . LYS A 1 324 ? -69.858 -17.825 102.623 1.00 84.06 324 LYS A O 1
ATOM 2596 N N . LEU A 1 325 ? -70.764 -16.113 101.478 1.00 82.56 325 LEU A N 1
ATOM 2597 C CA . LEU A 1 325 ? -72.147 -16.379 101.867 1.00 82.56 325 LEU A CA 1
ATOM 2598 C C . LEU A 1 325 ? -72.640 -17.681 101.239 1.00 82.56 325 LEU A C 1
ATOM 2600 O O . LEU A 1 325 ? -73.153 -18.528 101.966 1.00 82.56 325 LEU A O 1
ATOM 2604 N N . ALA A 1 326 ? -72.396 -17.891 99.944 1.00 85.50 326 ALA A N 1
ATOM 2605 C CA . ALA A 1 326 ? -72.718 -19.135 99.251 1.00 85.50 326 ALA A CA 1
ATOM 2606 C C . ALA A 1 326 ? -72.000 -20.340 99.882 1.00 85.50 326 ALA A C 1
ATOM 2608 O O . ALA A 1 326 ? -72.628 -21.366 100.138 1.00 85.50 326 ALA A O 1
ATOM 2609 N N . ALA A 1 327 ? -70.718 -20.192 100.227 1.00 86.94 327 ALA A N 1
ATOM 2610 C CA . ALA A 1 327 ? -69.942 -21.229 100.907 1.00 86.94 327 ALA A CA 1
ATOM 2611 C C . ALA A 1 327 ? -70.426 -21.525 102.341 1.00 86.94 327 ALA A C 1
ATOM 2613 O O . ALA A 1 327 ? -70.139 -22.596 102.871 1.00 86.94 327 ALA A O 1
ATOM 2614 N N . SER A 1 328 ? -71.139 -20.592 102.982 1.00 84.75 328 SER A N 1
ATOM 2615 C CA . SER A 1 328 ? -71.679 -20.758 104.339 1.00 84.75 328 SER A CA 1
ATOM 2616 C C . SER A 1 328 ? -73.067 -21.406 104.392 1.00 84.75 328 SER A C 1
ATOM 2618 O O . SER A 1 328 ? -73.552 -21.708 105.484 1.00 84.75 328 SER A O 1
ATOM 2620 N N . VAL A 1 329 ? -73.709 -21.640 103.241 1.00 84.31 329 VAL A N 1
ATOM 2621 C CA . VAL A 1 329 ? -75.031 -22.274 103.187 1.00 84.31 329 VAL A CA 1
ATOM 2622 C C . VAL A 1 329 ? -74.907 -23.758 103.580 1.00 84.31 329 VAL A C 1
ATOM 2624 O O . VAL A 1 329 ? -74.148 -24.496 102.950 1.00 84.31 329 VAL A O 1
ATOM 2627 N N . PRO A 1 330 ? -75.625 -24.230 104.619 1.00 81.88 330 PRO A N 1
ATOM 2628 C CA . PRO A 1 330 ? -75.583 -25.629 105.039 1.00 81.88 330 PRO A CA 1
ATOM 2629 C C . PRO A 1 330 ? -76.069 -26.566 103.932 1.00 81.88 330 PRO A C 1
ATOM 2631 O O . PRO A 1 330 ? -77.015 -26.245 103.222 1.00 81.88 330 PRO A O 1
ATOM 2634 N N . ALA A 1 331 ? -75.513 -27.778 103.857 1.00 79.62 331 ALA A N 1
ATOM 2635 C CA . ALA A 1 331 ? -75.866 -28.764 102.825 1.00 79.62 331 ALA A CA 1
ATOM 2636 C C . ALA A 1 331 ? -77.353 -29.188 102.815 1.00 79.62 331 ALA A C 1
ATOM 2638 O O . ALA A 1 331 ? -77.806 -29.827 101.870 1.00 79.62 331 ALA A O 1
ATOM 2639 N N . SER A 1 332 ? -78.115 -28.853 103.862 1.00 83.75 332 SER A N 1
ATOM 2640 C CA . SER A 1 332 ? -79.560 -29.078 103.952 1.00 83.75 332 SER A CA 1
ATOM 2641 C C . SER A 1 332 ? -80.410 -28.004 103.258 1.00 83.75 332 SER A C 1
ATOM 2643 O O . SER A 1 332 ? -81.625 -28.173 103.179 1.00 83.75 332 SER A O 1
ATOM 2645 N N . ILE A 1 333 ? -79.809 -26.911 102.772 1.00 81.56 333 ILE A N 1
ATOM 2646 C CA . ILE A 1 333 ? -80.490 -25.809 102.080 1.00 81.56 333 ILE A CA 1
ATOM 2647 C C . ILE A 1 333 ? -79.842 -25.622 100.706 1.00 81.56 333 ILE A C 1
ATOM 2649 O O . ILE A 1 333 ? -78.628 -25.478 100.592 1.00 81.56 333 ILE A O 1
ATOM 2653 N N . GLN A 1 334 ? -80.654 -25.604 99.651 1.00 82.75 334 GLN A N 1
ATOM 2654 C CA . GLN A 1 334 ? -80.182 -25.345 98.295 1.00 82.75 334 GLN A CA 1
ATOM 2655 C C . GLN A 1 334 ? -80.333 -23.855 97.977 1.00 82.75 334 GLN A C 1
ATOM 2657 O O . GLN A 1 334 ? -81.446 -23.336 97.912 1.00 82.75 334 GLN A O 1
ATOM 2662 N N . LEU A 1 335 ? -79.209 -23.165 97.786 1.00 83.12 335 LEU A N 1
ATOM 2663 C CA . LEU A 1 335 ? -79.202 -21.782 97.321 1.00 83.12 335 LEU A CA 1
ATOM 2664 C C . LEU A 1 335 ? -79.506 -21.763 95.817 1.00 83.12 335 LEU A C 1
ATOM 2666 O O . LEU A 1 335 ? -78.679 -22.191 95.016 1.00 83.12 335 LEU A O 1
ATOM 2670 N N . LEU A 1 336 ? -80.705 -21.314 95.445 1.00 85.12 336 LEU A N 1
ATOM 2671 C CA . LEU A 1 336 ? -81.144 -21.252 94.045 1.00 85.12 336 LEU A CA 1
ATOM 2672 C C . LEU A 1 336 ? -80.838 -19.899 93.399 1.00 85.12 336 LEU A C 1
ATOM 2674 O O . LEU A 1 336 ? -80.521 -19.846 92.215 1.00 85.12 336 LEU A O 1
ATOM 2678 N N . GLU A 1 337 ? -80.905 -18.822 94.178 1.00 85.50 337 GLU A N 1
ATOM 2679 C CA . GLU A 1 337 ? -80.714 -17.462 93.690 1.00 85.50 337 GLU A CA 1
ATOM 2680 C C . GLU A 1 337 ? -80.141 -16.573 94.798 1.00 85.50 337 GLU A C 1
ATOM 2682 O O . GLU A 1 337 ? -80.476 -16.729 95.975 1.00 85.50 337 GLU A O 1
ATOM 2687 N N . MET A 1 338 ? -79.243 -15.662 94.417 1.00 81.75 338 MET A N 1
ATOM 2688 C CA . MET A 1 338 ? -78.696 -14.623 95.284 1.00 81.75 338 MET A CA 1
ATOM 2689 C C . MET A 1 338 ? -78.738 -13.303 94.518 1.00 81.75 338 MET A C 1
ATOM 2691 O O . MET A 1 338 ? -77.898 -13.051 93.655 1.00 81.75 338 MET A O 1
ATOM 2695 N N . GLU A 1 339 ? -79.717 -12.464 94.835 1.00 83.56 339 GLU A N 1
ATOM 2696 C CA . GLU A 1 339 ? -79.795 -11.111 94.296 1.00 83.56 339 GLU A CA 1
ATOM 2697 C C . GLU A 1 339 ? -78.938 -10.174 95.149 1.00 83.56 339 GLU A C 1
ATOM 2699 O O . GLU A 1 339 ? -79.136 -10.035 96.357 1.00 83.56 339 GLU A O 1
ATOM 2704 N N . ILE A 1 340 ? -77.950 -9.548 94.515 1.00 71.56 340 ILE A N 1
ATOM 2705 C CA . ILE A 1 340 ? -77.059 -8.584 95.155 1.00 71.56 340 ILE A CA 1
ATOM 2706 C C . ILE A 1 340 ? -77.333 -7.233 94.523 1.00 71.56 340 ILE A C 1
ATOM 2708 O O . ILE A 1 340 ? -77.130 -7.051 93.323 1.00 71.56 340 ILE A O 1
ATOM 2712 N N . HIS A 1 341 ? -77.765 -6.285 95.344 1.00 69.69 341 HIS A N 1
ATOM 2713 C CA . HIS A 1 341 ? -77.916 -4.897 94.938 1.00 69.69 341 HIS A CA 1
ATOM 2714 C C . HIS A 1 341 ? -76.655 -4.132 95.366 1.00 69.69 341 HIS A C 1
ATOM 2716 O O . HIS A 1 341 ? -76.439 -3.997 96.574 1.00 69.69 341 HIS A O 1
ATOM 2722 N N . PRO A 1 342 ? -75.788 -3.740 94.414 1.00 59.81 342 PRO A N 1
ATOM 2723 C CA . PRO A 1 342 ? -74.526 -3.065 94.705 1.00 59.81 342 PRO A CA 1
ATOM 2724 C C . PRO A 1 342 ? -74.703 -1.651 95.265 1.00 59.81 342 PRO A C 1
ATOM 2726 O O . PRO A 1 342 ? -75.715 -0.990 94.931 1.00 59.81 342 PRO A O 1
#

pLDDT: mean 84.0, std 12.76, range [30.22, 98.0]

Solvent-accessible surface area (backbone atoms only — not comparable to full-atom values): 19256 Å² total; per-residue (Å²): 144,83,80,79,81,69,66,82,70,73,76,64,78,48,41,27,31,2,32,27,42,34,32,41,94,88,71,50,52,39,33,21,34,22,32,35,35,52,57,95,92,46,74,46,79,76,48,76,50,68,77,38,77,52,79,76,61,48,60,80,73,44,52,67,88,27,46,25,26,39,28,40,37,56,62,75,58,46,80,40,76,42,81,78,59,95,84,57,46,72,58,58,54,42,39,74,75,41,71,91,62,62,61,92,52,43,40,52,23,52,48,75,75,93,58,85,55,31,48,37,33,39,32,48,38,85,73,46,51,62,56,52,52,57,47,60,71,36,83,36,53,42,58,48,44,45,33,69,48,70,64,47,36,47,75,42,42,88,40,38,56,68,87,66,42,54,93,43,30,42,69,31,35,49,40,35,33,33,43,54,96,71,34,77,76,41,83,42,79,39,97,66,54,52,86,78,41,64,44,54,48,65,94,42,82,34,48,24,69,43,46,50,8,41,18,34,22,48,34,80,76,42,96,78,77,64,34,51,51,75,44,71,69,44,57,48,40,34,49,51,53,54,48,52,54,50,48,52,55,52,49,50,52,49,52,52,52,51,48,52,54,51,50,53,50,49,54,54,50,52,54,54,52,49,54,50,52,52,51,52,51,52,49,52,51,50,52,53,50,48,55,51,48,52,51,50,51,49,52,50,49,52,53,50,50,52,36,55,78,68,49,70,75,50,84,56,60,66,59,55,50,49,52,53,53,61,72,65,55,53,94,91,55,85,86,87,78,83,91,80,84,132

Sequence (342 aa):
MFKNIRFENIIKVKRVAGIEICLLPDGGYEINGVLLKRDKSQVFTEKKVAELKEIALLSTFVDPKSPVVLTLTGKGIIHRKVSVSENDSLQAILNKVLPNANIDEFYIQKQEGDAIPFYVSVIRKSSVDPIVEELNKNKSIHITECYLGPFLVNSIIPLIDTAVISNEHLYFSSHKLLIRESKIQEILISDVPPMPDILKVGDELLEGKLVVPFAAALSAFVDGSSGLINSESLKNAKKEFKEKQKFQLWGWSLLIATFIILLANYFVFDHYWKKQNDINSALQVNQSSLKRYELLNVEYTQKKEFLLENGLLENSRTSFYADKLAASVPASIQLLEMEIHP

Secondary structure (DSSP, 8-state):
------GGGS---SEEEEEEEEEPTTS-EEEEEEEEEEETTEEEEEEEEEEE--GGGHHHHS-TTSEEEEEEEETT-EEEEE---TT--HHHHHHHHSTT--GGGEEEEEPP-SSSSEEEEEEEHHHHHHHHHHHHHSTT-EEEEEEESGGGGGGTGGGB-GGG-BTTEEEETTEEEEEETTEEEEEEE-SS--SS-EEEETTEEEEHHHHHHHHHHHHTTSS--------HHHHHHHHHHHHHHHHHHHHHHHHHHHHHHHHHHHHHHHHHHHHHHHHHHHHHHHHHHHHHHHHHHHHHHHHHHHHHHTTTTS--HHHHHHHHHHHTS-TTS---------

Nearest PDB structures (foldseek):
  5tkw-assembly1_A-2  TM=5.499E-01  e=1.518E-05  Klebsiella pneumoniae subsp. pneumoniae NTUH-K2044
  4dkw-assembly2_B  TM=7.061E-01  e=7.586E-01  Lederbergvirus P22
  7m5o-assembly1_A  TM=4.936E-01  e=4.001E-01  Biggievirus Mos11
  5ly5-assembly1_A-2  TM=5.404E-01  e=1.281E+00  Pyrobaculum calidifontis
  7lys-assembly1_A  TM=4.990E-01  e=1.075E+00  Biggievirus Mos11